Protein AF-A0AAW0MHK7-F1 (afdb_monomer)

Secondary structure (DSSP, 8-state):
------PPPTTSS---STTPEEEEE----TT----EEEEE--TTEESTTS-EE--GGGG----TTPEEEEETTEEEEEPPTTEESTTS-EE---B-STTTT-S-GGGEEES--EEEGGGTEEE-GGG-BTT--SSS-SB---TT-SS-EEEE------SSS--S--EEEE-BTTB----SS---B-B--B---TTS--EE-STTTT-S--SS-SSSSEE-SS-STT--EEEEEEEEEEEEEEEEE-EEETTEEEEEEEEEEEEESSSSS-EE-B-TTSSBPPEE--SSSSS-EEEEEEEEEEEEEEEEEEEEEESS-EEEEEEEEEE-

Sequence (328 aa):
MIVRVCVPGPCSPNPCLNDGQCEVVSEKRRGDVFSHYYCVCPPEVTGEHCETNINECQVKPCQNGGTCSDLNGDFYCTCPSPYVGKSCQQRCTSRLGLEAGGISEAHIRASSVRYTFMGLQRWGPELARLNLKGLVNAWSPAPHDREPWIQVWFSGAGRLGYSEFVKLLKFHQNRSVVCRRGCTLRLELIGCELNGCSEPMGLRSRLISDSQISTNAWTAAGTDQNQWIQVDLGASKKLTGIITQGAKDFGHIQFVTAFKVSYSQNGRDWSLVKDQRGQDKIFAGNTDNNVHKKNRFEPALFCRFIRVLPWDWHGRITLRLELLGCSQ

Mean predicted aligned error: 14.9 Å

Foldseek 3Di:
DPPPDPDDAPCVVHQAPPPWDKDWDDDPDPDDPDIDIATDEDLQADDRRSPGGDFPCVVVQAPPPWDWDGDRNAIQTDADPPFADRRSPDGQFDWCDLQQCQAPPVQKDKPAWDADDVRPAIQGRSLLAPPADDPRRWGFGYPPDPWIWMWGFDDDPDPDPDPTPTPIPTCDPPPHDDDPPTDIHHDIDTGDDNNQWFDWLCPVVCPFPCPQDPDQWDFDPDADQVDKDKGFSVAWFWFFWKKKAAAADPNDWKWFQKKWKWFAAPVPDIDTQADPVRHRDIDGIDPTHGRIHMYTRVVIDTHRMMMIGRDGIDDTHIIDMTITTDHD

InterPro domains:
  IPR000152 EGF-type aspartate/asparagine hydroxylation site [PS00010] (68-79)
  IPR000421 Coagulation factor 5/8, C-terminal domain [PF00754] (213-323)
  IPR000421 Coagulation factor 5/8, C-terminal domain [PS01285] (217-246)
  IPR000421 Coagulation factor 5/8, C-terminal domain [PS01286] (310-326)
  IPR000421 Coagulation factor 5/8, C-terminal domain [PS50022] (92-152)
  IPR000421 Coagulation factor 5/8, C-terminal domain [PS50022] (215-326)
  IPR000421 Coagulation factor 5/8, C-terminal domain [SM00231] (196-326)
  IPR000421 Co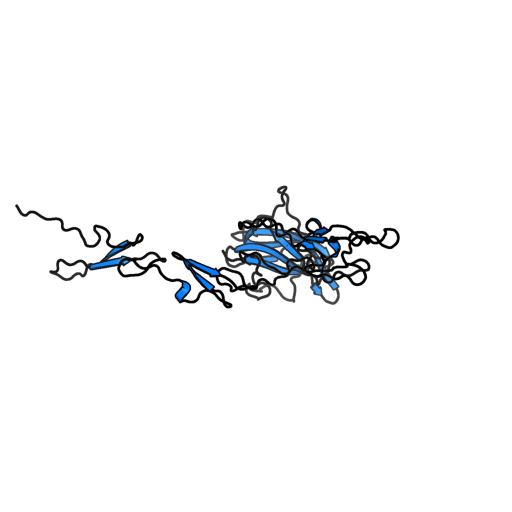agulation factor 5/8, C-terminal domain [cd00057] (199-325)
  IPR000742 EGF-like domain [PF00008] (11-49)
  IPR000742 EGF-like domain [PF00008] (57-86)
  IPR000742 EGF-like domain [PS00022] (39-50)
  IPR000742 EGF-like domain [PS00022] (77-88)
  IPR000742 EGF-like domain [PS50026] (7-51)
  IPR000742 EGF-like domain [PS50026] (53-89)
  IPR000742 EGF-like domain [SM00181] (10-51)
  IPR000742 EGF-like domain [SM00181] (56-89)
  IPR001881 EGF-like calcium-binding domain [SM00179] (53-89)
  IPR008979 Galactose-binding-like domain superfamily [SSF49785] (92-165)
  IPR008979 Galactose-binding-like domain superfamily [SSF49785] (196-327)
  IPR018097 EGF-like calcium-binding, conserved site [PS01187] (53-77)

Nearest PDB structures (foldseek):
  4mo3-assembly1_M  TM=6.880E-01  e=1.820E-15  Sus scrofa
  6mf0-assembly1_B  TM=5.594E-01  e=2.841E-17  Sus scrofa
  4ki5-assembly1_M  TM=6.222E-01  e=1.548E-15  Homo sapiens
  9eou-assembly1_A  TM=4.739E-01  e=3.021E-14  Homo sapiens
  8c5g-assembly1_A  TM=4.834E-01  e=1.896E-13  Homo sapiens

Structure (mmCIF, N/CA/C/O backbone):
data_AF-A0AAW0MHK7-F1
#
_entry.id   AF-A0AAW0MHK7-F1
#
loop_
_atom_site.group_PDB
_atom_site.id
_atom_site.type_symbol
_atom_site.label_atom_id
_atom_site.label_alt_id
_atom_site.label_comp_id
_atom_site.label_asym_id
_atom_site.label_entity_id
_atom_site.label_seq_id
_atom_site.pdbx_PDB_ins_code
_atom_site.Cartn_x
_atom_site.Cartn_y
_atom_site.Cartn_z
_atom_site.occupancy
_atom_site.B_iso_or_equiv
_atom_site.auth_seq_id
_atom_site.auth_comp_id
_atom_site.auth_asym_id
_atom_site.auth_atom_id
_atom_site.pdbx_PDB_model_num
ATOM 1 N N . MET A 1 1 ? -40.303 18.965 71.453 1.00 39.03 1 MET A N 1
ATOM 2 C CA . MET A 1 1 ? -39.364 19.083 70.315 1.00 39.03 1 MET A CA 1
ATOM 3 C C . MET A 1 1 ? -39.290 17.727 69.639 1.00 39.03 1 MET A C 1
ATOM 5 O O . MET A 1 1 ? -38.857 16.784 70.282 1.00 39.03 1 MET A O 1
ATOM 9 N N . ILE A 1 2 ? -39.761 17.600 68.398 1.00 48.50 2 ILE A N 1
ATOM 10 C CA . ILE A 1 2 ? -39.505 16.396 67.597 1.00 48.50 2 ILE A CA 1
ATOM 11 C C . ILE A 1 2 ? -38.137 16.606 66.955 1.00 48.50 2 ILE A C 1
ATOM 13 O O . ILE A 1 2 ? -37.987 17.476 66.099 1.00 48.50 2 ILE A O 1
ATOM 17 N N . VAL A 1 3 ? -37.135 15.855 67.405 1.00 38.59 3 VAL A N 1
ATOM 18 C CA . VAL A 1 3 ? -35.821 15.824 66.760 1.00 38.59 3 VAL A CA 1
ATOM 19 C C . VAL A 1 3 ? -35.984 15.002 65.483 1.00 38.59 3 VAL A C 1
ATOM 21 O O . VAL A 1 3 ? -36.133 13.785 65.540 1.00 38.59 3 VAL A O 1
ATOM 24 N N . ARG A 1 4 ? -36.025 15.664 64.322 1.00 50.25 4 ARG A N 1
ATOM 25 C CA . ARG A 1 4 ? -35.907 14.971 63.034 1.00 50.25 4 ARG A CA 1
ATOM 26 C C . ARG A 1 4 ? -34.447 14.567 62.868 1.00 50.25 4 ARG A C 1
ATOM 28 O O . ARG A 1 4 ? -33.605 15.410 62.582 1.00 50.25 4 ARG A O 1
ATOM 35 N N . VAL A 1 5 ? -34.155 13.291 63.084 1.00 53.88 5 VAL A N 1
ATOM 36 C CA . VAL A 1 5 ? -32.865 12.706 62.715 1.00 53.88 5 VAL A CA 1
ATOM 37 C C . VAL A 1 5 ? -32.883 12.514 61.199 1.00 53.88 5 VAL A C 1
ATOM 39 O O . VAL A 1 5 ? -33.720 11.775 60.682 1.00 53.88 5 VAL A O 1
ATOM 42 N N . CYS A 1 6 ? -32.008 13.212 60.475 1.00 57.06 6 CYS A N 1
ATOM 43 C CA . CYS A 1 6 ? -31.766 12.923 59.065 1.00 57.06 6 CYS A CA 1
ATOM 44 C C . CYS A 1 6 ? -31.024 11.589 58.987 1.00 57.06 6 CYS A C 1
ATOM 46 O O . CYS A 1 6 ? -29.837 11.527 59.296 1.00 57.06 6 CYS A O 1
ATOM 48 N N . VAL A 1 7 ? -31.726 10.522 58.616 1.00 63.81 7 VAL A N 1
ATOM 49 C CA . VAL A 1 7 ? -31.078 9.255 58.274 1.00 63.81 7 VAL A CA 1
ATOM 50 C C . VAL A 1 7 ? -30.485 9.426 56.871 1.00 63.81 7 VAL A C 1
ATOM 52 O O . VAL A 1 7 ? -31.227 9.834 55.971 1.00 63.81 7 VAL A O 1
ATOM 55 N N . PRO A 1 8 ? -29.176 9.189 56.664 1.00 68.75 8 PRO A N 1
ATOM 56 C CA . PRO A 1 8 ? -28.589 9.201 55.330 1.00 68.75 8 PRO A CA 1
ATOM 57 C C . PRO A 1 8 ? -29.348 8.232 54.417 1.00 68.75 8 PRO A C 1
ATOM 59 O O . PRO A 1 8 ? -29.688 7.122 54.828 1.00 68.75 8 PRO A O 1
ATOM 62 N N . GLY A 1 9 ? -29.667 8.674 53.199 1.00 76.44 9 GLY A N 1
ATOM 63 C CA . GLY A 1 9 ? -30.308 7.818 52.201 1.00 76.44 9 GLY A CA 1
ATOM 64 C C . GLY A 1 9 ? -29.367 6.706 51.716 1.00 76.44 9 GLY A C 1
ATOM 65 O O . GLY A 1 9 ? -28.159 6.796 51.932 1.00 76.44 9 GLY A O 1
ATOM 66 N N . PRO A 1 10 ? -29.880 5.688 51.006 1.00 83.44 10 PRO A N 1
ATOM 67 C CA . PRO A 1 10 ? -29.101 4.506 50.618 1.00 83.44 10 PRO A CA 1
ATOM 68 C C . PRO A 1 10 ? -27.904 4.805 49.696 1.00 83.44 10 PRO A C 1
ATOM 70 O O . PRO A 1 10 ? -26.975 4.011 49.641 1.00 83.44 10 PRO A O 1
ATOM 73 N N . CYS A 1 11 ? -27.889 5.959 49.019 1.00 86.94 11 CYS A N 1
ATOM 74 C CA . CYS A 1 11 ? -26.769 6.428 48.194 1.00 86.94 11 CYS A CA 1
ATOM 75 C C . CYS A 1 11 ? -25.847 7.443 48.906 1.00 86.94 11 CYS A C 1
ATOM 77 O O . CYS A 1 11 ? -25.126 8.188 48.242 1.00 86.94 11 CYS A O 1
ATOM 79 N N . SER A 1 12 ? -25.901 7.558 50.239 1.00 85.81 12 SER A N 1
ATOM 80 C CA . SER A 1 12 ? -25.080 8.511 50.996 1.00 85.81 12 SER A CA 1
ATOM 81 C C . SER A 1 12 ? -24.494 7.876 52.268 1.00 85.81 12 SER A C 1
ATOM 83 O O . SER A 1 12 ? -25.222 7.714 53.248 1.00 85.81 12 SER A O 1
ATOM 85 N N . PRO A 1 13 ? -23.183 7.551 52.294 1.00 85.62 13 PRO A N 1
ATOM 86 C CA . PRO A 1 13 ? -22.201 7.685 51.202 1.00 85.62 13 PRO A CA 1
ATOM 87 C C . PRO A 1 13 ? -22.497 6.749 50.014 1.00 85.62 13 PRO A C 1
ATOM 89 O O . PRO A 1 13 ? -23.249 5.795 50.175 1.00 85.62 13 PRO A O 1
ATOM 92 N N . ASN A 1 14 ? -21.936 7.032 48.827 1.00 88.06 14 ASN A N 1
ATOM 93 C CA . ASN A 1 14 ? -22.158 6.209 47.628 1.00 88.06 14 ASN A CA 1
ATOM 94 C C . ASN A 1 14 ? -21.638 4.772 47.869 1.00 88.06 14 ASN A C 1
ATOM 96 O O . ASN A 1 14 ? -20.435 4.620 48.091 1.00 88.06 14 ASN A O 1
ATOM 100 N N . PRO A 1 15 ? -22.507 3.742 47.846 1.00 90.06 15 PRO A N 1
ATOM 101 C CA . PRO A 1 15 ? -22.104 2.352 48.058 1.00 90.06 15 PRO A CA 1
ATOM 102 C C . PRO A 1 15 ? -21.448 1.706 46.827 1.00 90.06 15 PRO A C 1
ATOM 104 O O . PRO A 1 15 ? -20.815 0.663 46.961 1.00 90.06 15 PRO A O 1
ATOM 107 N N . CYS A 1 16 ? -21.591 2.296 45.639 1.00 92.81 16 CYS A N 1
ATOM 108 C CA . CYS A 1 16 ? -21.036 1.760 44.400 1.00 92.81 16 CYS A CA 1
ATOM 109 C C . CYS A 1 16 ? -19.526 2.034 44.303 1.00 92.81 16 CYS A C 1
ATOM 111 O O . CYS A 1 16 ? -19.069 3.154 44.542 1.00 92.81 16 CYS A O 1
ATOM 113 N N . LEU A 1 17 ? -18.754 1.012 43.934 1.00 90.12 17 LEU A N 1
ATOM 114 C CA . LEU A 1 17 ? -17.305 1.067 43.737 1.00 90.12 17 LEU A CA 1
ATOM 115 C C . LEU A 1 17 ? -16.949 1.472 42.297 1.00 90.12 17 LEU A C 1
ATOM 117 O O . LEU A 1 17 ? -17.822 1.547 41.436 1.00 90.12 17 LEU A O 1
ATOM 121 N N . ASN A 1 18 ? -15.659 1.728 42.040 1.00 86.56 18 ASN A N 1
ATOM 122 C CA . ASN A 1 18 ? -15.101 1.989 40.702 1.00 86.56 18 ASN A CA 1
ATOM 123 C C . ASN A 1 18 ? -15.880 3.050 39.898 1.00 86.56 18 ASN A C 1
ATOM 125 O O . ASN A 1 18 ? -16.229 2.827 38.745 1.00 86.56 18 ASN A O 1
ATOM 129 N N . ASP A 1 19 ? -16.185 4.186 40.533 1.00 88.19 19 ASP A N 1
ATOM 130 C CA . ASP A 1 19 ? -16.969 5.290 39.955 1.00 88.19 19 ASP A CA 1
ATOM 131 C C . ASP A 1 19 ? -18.407 4.915 39.526 1.00 88.19 19 ASP A C 1
ATOM 133 O O . ASP A 1 19 ? -19.039 5.622 38.739 1.00 88.19 19 ASP A O 1
ATOM 137 N N . GLY A 1 20 ? -18.965 3.832 40.082 1.00 89.31 20 GLY A N 1
ATOM 138 C CA . GLY A 1 20 ? -20.356 3.433 39.879 1.00 89.31 20 GLY A CA 1
ATOM 139 C C . GLY A 1 20 ? -21.365 4.483 40.357 1.00 89.31 20 GLY A C 1
ATOM 140 O O . GLY A 1 20 ? -21.207 5.115 41.409 1.00 89.31 20 GLY A O 1
ATOM 141 N N . GLN A 1 21 ? -22.441 4.660 39.587 1.00 93.88 21 GLN A N 1
ATOM 142 C CA . GLN A 1 21 ? -23.492 5.632 39.884 1.00 93.88 21 GLN A CA 1
ATOM 143 C C . GLN A 1 21 ? -24.636 4.969 40.663 1.00 93.88 21 GLN A C 1
ATOM 145 O O . GLN A 1 21 ? -25.249 4.018 40.187 1.00 93.88 21 GLN A O 1
ATOM 150 N N . CYS A 1 22 ? -24.943 5.476 41.860 1.00 91.88 22 CYS A N 1
ATOM 151 C CA . CYS A 1 22 ? -26.019 4.943 42.700 1.00 91.88 22 CYS A CA 1
ATOM 152 C C . CYS A 1 22 ? -27.380 5.539 42.325 1.00 91.88 22 CYS A C 1
ATOM 154 O O . CYS A 1 22 ? -27.555 6.761 42.346 1.00 91.88 22 CYS A O 1
ATOM 156 N N . GLU A 1 23 ? -28.357 4.679 42.037 1.00 91.75 23 GLU A N 1
ATOM 157 C CA . GLU A 1 23 ? -29.734 5.067 41.734 1.00 91.75 23 GLU A CA 1
ATOM 158 C C . GLU A 1 23 ? -30.712 4.495 42.765 1.00 91.75 23 GLU A C 1
ATOM 160 O O . GLU A 1 23 ? -30.703 3.305 43.081 1.00 91.75 23 GLU A O 1
ATOM 165 N N . VAL A 1 24 ? -31.580 5.357 43.302 1.00 86.19 24 VAL A N 1
ATOM 166 C CA . VAL A 1 24 ? -32.572 4.972 44.314 1.00 86.19 24 VAL A CA 1
ATOM 167 C C . VAL A 1 24 ? -33.853 4.485 43.638 1.00 86.19 24 VAL A C 1
ATOM 169 O O . VAL A 1 24 ? -34.498 5.227 42.895 1.00 86.19 24 VAL A O 1
ATOM 172 N N . VAL A 1 25 ? -34.287 3.271 43.970 1.00 82.50 25 VAL A N 1
ATOM 173 C CA . VAL A 1 25 ? -35.581 2.710 43.572 1.00 82.50 25 VAL A CA 1
ATOM 174 C C . VAL A 1 25 ? -36.615 3.076 44.631 1.00 82.50 25 VAL A C 1
ATOM 176 O O . VAL A 1 25 ? -36.596 2.577 45.757 1.00 82.50 25 VAL A O 1
ATOM 179 N N . SER A 1 26 ? -37.540 3.968 44.280 1.00 70.75 26 SER A N 1
ATOM 180 C CA . SER A 1 26 ? -38.673 4.302 45.146 1.00 70.75 26 SER A CA 1
ATOM 181 C C . SER A 1 26 ? -39.881 3.434 44.790 1.00 70.75 26 SER A C 1
ATOM 183 O O . SER A 1 26 ? -40.639 3.738 43.869 1.00 70.75 26 SER A O 1
ATOM 185 N N . GLU A 1 27 ? -40.103 2.347 45.533 1.00 61.88 27 GLU A N 1
ATOM 186 C CA . GLU A 1 27 ? -41.418 1.707 45.517 1.00 61.88 27 GLU A CA 1
ATOM 187 C C . GLU A 1 27 ? -42.427 2.632 46.210 1.00 61.88 27 GLU A C 1
ATOM 189 O O . GLU A 1 27 ? -42.299 2.967 47.386 1.00 61.88 27 GLU A O 1
ATOM 194 N N . LYS A 1 28 ? -43.470 3.053 45.484 1.00 57.06 28 LYS A N 1
ATOM 195 C CA . LYS A 1 28 ? -44.587 3.849 46.022 1.00 57.06 28 LYS A CA 1
ATOM 196 C C . LYS A 1 28 ? -45.533 2.999 46.882 1.00 57.06 28 LYS A C 1
ATOM 198 O O . LYS A 1 28 ? -46.744 3.011 46.653 1.00 57.06 28 LYS A O 1
ATOM 203 N N . ARG A 1 29 ? -45.024 2.249 47.863 1.00 56.47 29 ARG A N 1
ATOM 204 C CA . ARG A 1 29 ? -45.880 1.589 48.854 1.00 56.47 29 ARG A CA 1
ATOM 205 C C . ARG A 1 29 ? -45.900 2.365 50.161 1.00 56.47 29 ARG A C 1
ATOM 207 O O . ARG A 1 29 ? -44.899 2.802 50.714 1.00 56.47 29 ARG A O 1
ATOM 214 N N . ARG A 1 30 ? -47.133 2.636 50.571 1.00 52.47 30 ARG A N 1
ATOM 215 C CA . ARG A 1 30 ? -47.530 3.515 51.660 1.00 52.47 30 ARG A CA 1
ATOM 216 C C . ARG A 1 30 ? -47.202 2.825 52.987 1.00 52.47 30 ARG A C 1
ATOM 218 O O . ARG A 1 30 ? -48.043 2.088 53.482 1.00 52.47 30 ARG A O 1
ATOM 225 N N . GLY A 1 31 ? -46.019 3.077 53.549 1.00 54.75 31 GLY A N 1
ATOM 226 C CA . GLY A 1 31 ? -45.727 2.723 54.945 1.00 54.75 31 GLY A CA 1
ATOM 227 C C . GLY A 1 31 ? -44.301 2.294 55.284 1.00 54.75 31 GLY A C 1
ATOM 228 O O . GLY A 1 31 ? -43.961 2.341 56.463 1.00 54.75 31 GLY A O 1
ATOM 229 N N . ASP A 1 32 ? -43.459 1.945 54.309 1.00 54.16 32 ASP A N 1
ATOM 230 C CA . ASP A 1 32 ? -42.165 1.315 54.602 1.00 54.16 32 ASP A CA 1
ATOM 231 C C . ASP A 1 32 ? -40.986 2.290 54.445 1.00 54.16 32 ASP A C 1
ATOM 233 O O . ASP A 1 32 ? -40.850 2.994 53.445 1.00 54.16 32 ASP A O 1
ATOM 237 N N . VAL A 1 33 ? -40.111 2.326 55.454 1.00 56.47 33 VAL A N 1
ATOM 238 C CA . VAL A 1 33 ? -38.896 3.164 55.534 1.00 56.47 33 VAL A CA 1
ATOM 239 C C . VAL A 1 33 ? -37.709 2.440 54.881 1.00 56.47 33 VAL A C 1
ATOM 241 O O . VAL A 1 33 ? -36.616 2.390 55.432 1.00 56.47 33 VAL A O 1
ATOM 244 N N . PHE A 1 34 ? -37.908 1.827 53.715 1.00 57.28 34 PHE A N 1
ATOM 245 C CA . PHE A 1 34 ? -36.822 1.175 52.983 1.00 57.28 34 PHE A CA 1
ATOM 246 C C . PHE A 1 34 ? -36.839 1.642 51.531 1.00 57.28 34 PHE A C 1
ATOM 248 O O . PHE A 1 34 ? -37.714 1.283 50.751 1.00 57.28 34 PHE A O 1
ATOM 255 N N . SER A 1 35 ? -35.867 2.487 51.185 1.00 66.50 35 SER A N 1
ATOM 256 C CA . SER A 1 35 ? -35.539 2.782 49.792 1.00 66.50 35 SER A CA 1
ATOM 257 C C . SER A 1 35 ? -34.465 1.792 49.354 1.00 66.50 35 SER A C 1
ATOM 259 O O . SER A 1 35 ? -33.423 1.683 49.999 1.00 66.50 35 SER A O 1
ATOM 261 N N . HIS A 1 36 ? -34.748 1.026 48.303 1.00 77.94 36 HIS A N 1
ATOM 262 C CA . HIS A 1 36 ? -33.761 0.147 47.682 1.00 77.94 36 HIS A CA 1
ATOM 263 C C . HIS A 1 36 ? -32.893 0.977 46.729 1.00 77.94 36 HIS A C 1
ATOM 265 O O . HIS A 1 36 ? -33.328 2.025 46.250 1.00 77.94 36 HIS A O 1
ATOM 271 N N . TYR A 1 37 ? -31.667 0.541 46.465 1.00 86.25 37 TYR A N 1
ATOM 272 C CA . TYR A 1 37 ? -30.787 1.171 45.486 1.00 86.25 37 TYR A CA 1
ATOM 273 C C . TYR A 1 37 ? -30.185 0.102 44.588 1.00 86.25 37 TYR A C 1
ATOM 275 O O . TYR A 1 37 ? -30.103 -1.060 44.977 1.00 86.25 37 TYR A O 1
ATOM 283 N N . TYR A 1 38 ? -29.744 0.511 43.409 1.00 90.94 38 TYR A N 1
ATOM 284 C CA . TYR A 1 38 ? -28.879 -0.301 42.569 1.00 90.94 38 TYR A CA 1
ATOM 285 C C . TYR A 1 38 ? -27.747 0.561 42.020 1.00 90.94 38 TYR A C 1
ATOM 287 O O . TYR A 1 38 ? -27.861 1.788 41.932 1.00 90.94 38 TYR A O 1
ATOM 295 N N . CYS A 1 39 ? -26.644 -0.091 41.676 1.00 92.62 39 CYS A N 1
ATOM 296 C CA . CYS A 1 39 ? -25.502 0.558 41.060 1.00 92.62 39 CYS A CA 1
ATOM 297 C C . CYS A 1 39 ? -25.576 0.426 39.541 1.00 92.62 39 CYS A C 1
ATOM 299 O O . CYS A 1 39 ? -25.721 -0.669 39.000 1.00 92.62 39 CYS A O 1
ATOM 301 N N . VAL A 1 40 ? -25.456 1.554 38.847 1.00 92.25 40 VAL A N 1
ATOM 302 C CA . VAL A 1 40 ? -25.198 1.595 37.411 1.00 92.25 40 VAL A CA 1
ATOM 303 C C . VAL A 1 40 ? -23.688 1.558 37.227 1.00 92.25 40 VAL A C 1
ATOM 305 O O . VAL A 1 40 ? -22.983 2.514 37.563 1.00 92.25 40 VAL A O 1
ATOM 308 N N . CYS A 1 41 ? -23.199 0.425 36.733 1.00 89.12 41 CYS A N 1
ATOM 309 C CA . CYS A 1 41 ? -21.776 0.185 36.564 1.00 89.12 41 CYS A CA 1
ATOM 310 C C . CYS A 1 41 ? -21.245 0.749 35.239 1.00 89.12 41 CYS A C 1
ATOM 312 O O . CYS A 1 41 ? -21.925 0.633 34.213 1.00 89.12 41 CYS A O 1
ATOM 314 N N . PRO A 1 42 ? -20.036 1.340 35.241 1.00 82.38 42 PRO A N 1
ATOM 315 C CA . PRO A 1 42 ? -19.292 1.631 34.023 1.00 82.38 42 PRO A CA 1
ATOM 316 C C . PRO A 1 42 ? -19.101 0.376 33.149 1.00 82.38 42 PRO A C 1
ATOM 318 O O . PRO A 1 42 ? -19.117 -0.735 33.683 1.00 82.38 42 PRO A O 1
ATOM 321 N N . PRO A 1 43 ? -18.906 0.520 31.822 1.00 78.19 43 PRO A N 1
ATOM 322 C CA . PRO A 1 43 ? -18.768 -0.606 30.891 1.00 78.19 43 PRO A CA 1
ATOM 323 C C . PRO A 1 43 ? -17.677 -1.627 31.241 1.00 78.19 43 PRO A C 1
ATOM 325 O O . PRO A 1 43 ? -17.695 -2.725 30.695 1.00 78.19 43 PRO A O 1
ATOM 328 N N . GLU A 1 44 ? -16.722 -1.259 32.094 1.00 77.81 44 GLU A N 1
ATOM 329 C CA . GLU A 1 44 ? -15.532 -2.034 32.446 1.00 77.81 44 GLU A CA 1
ATOM 330 C C . GLU A 1 44 ? -15.719 -2.911 33.701 1.00 77.81 44 GLU A C 1
ATOM 332 O O . GLU A 1 44 ? -14.884 -3.769 34.002 1.00 77.81 44 GLU A O 1
ATOM 337 N N . VAL A 1 45 ? -16.806 -2.710 34.454 1.00 83.19 45 VAL A N 1
ATOM 338 C CA . VAL A 1 45 ? -17.063 -3.382 35.736 1.00 83.19 45 VAL A CA 1
ATOM 339 C C . VAL A 1 45 ? -18.499 -3.895 35.834 1.00 83.19 45 VAL A C 1
ATOM 341 O O . VAL A 1 45 ? -19.433 -3.398 35.214 1.00 83.19 45 VAL A O 1
ATOM 344 N N . THR A 1 46 ? -18.679 -4.936 36.629 1.00 83.00 46 THR A N 1
ATOM 345 C CA . THR A 1 46 ? -19.938 -5.627 36.893 1.00 83.00 46 THR A CA 1
ATOM 346 C C . THR A 1 46 ? -20.030 -5.971 38.382 1.00 83.00 46 THR A C 1
ATOM 348 O O . THR A 1 46 ? -19.089 -5.761 39.148 1.00 83.00 46 THR A O 1
ATOM 351 N N . GLY A 1 47 ? -21.167 -6.511 38.808 1.00 81.50 47 GLY A N 1
AT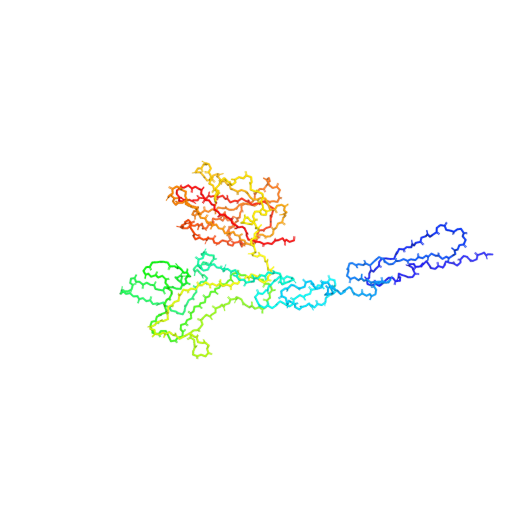OM 352 C CA . GLY A 1 47 ? -21.453 -6.820 40.209 1.00 81.50 47 GLY A CA 1
ATOM 353 C C . GLY A 1 47 ? -22.542 -5.920 40.777 1.00 81.50 47 GLY A C 1
ATOM 354 O O . GLY A 1 47 ? -22.982 -4.972 40.129 1.00 81.50 47 GLY A O 1
ATOM 355 N N . GLU A 1 48 ? -23.003 -6.240 41.981 1.00 85.12 48 GLU A N 1
ATOM 356 C CA . GLU A 1 48 ? -24.093 -5.504 42.638 1.00 85.12 48 GLU A CA 1
ATOM 357 C C . GLU A 1 48 ? -23.661 -4.081 43.027 1.00 85.12 48 GLU A C 1
ATOM 359 O O . GLU A 1 48 ? -24.463 -3.144 43.020 1.00 85.12 48 GLU A O 1
ATOM 364 N N . HIS A 1 49 ? -22.369 -3.908 43.303 1.00 89.31 49 HIS A N 1
ATOM 365 C CA . HIS A 1 49 ? -21.728 -2.653 43.675 1.00 89.31 49 HIS A CA 1
ATOM 366 C C . HIS A 1 49 ? -20.582 -2.279 42.727 1.00 89.31 49 HIS A C 1
ATOM 368 O O . HIS A 1 49 ? -19.736 -1.467 43.094 1.00 89.31 49 HIS A O 1
ATOM 374 N N . CYS A 1 50 ? -20.549 -2.833 41.510 1.00 88.19 50 CYS A N 1
ATOM 375 C CA . CYS A 1 50 ? -19.487 -2.602 40.522 1.00 88.19 50 CYS A CA 1
ATOM 376 C C . CYS A 1 50 ? -18.086 -3.016 41.012 1.00 88.19 50 CYS A C 1
ATOM 378 O O . CYS A 1 50 ? -17.069 -2.426 40.643 1.00 88.19 50 CYS A O 1
ATOM 380 N N . GLU A 1 51 ? -18.036 -4.028 41.877 1.00 85.50 51 GLU A N 1
ATOM 381 C CA . GLU A 1 51 ? -16.835 -4.539 42.532 1.00 85.50 51 GLU A CA 1
ATOM 382 C C . GLU A 1 51 ? -16.003 -5.488 41.660 1.00 85.50 51 GLU A C 1
ATOM 384 O O . GLU A 1 51 ? -14.837 -5.741 41.964 1.00 85.50 51 GLU A O 1
ATOM 389 N N . THR A 1 52 ? -16.592 -6.032 40.593 1.00 80.94 52 THR A N 1
ATOM 390 C CA . THR A 1 52 ? -15.979 -7.077 39.769 1.00 80.94 52 THR A CA 1
ATOM 391 C C . THR A 1 52 ? -15.564 -6.511 38.418 1.00 80.94 52 THR A C 1
ATOM 393 O O . THR A 1 52 ? -16.405 -6.023 37.674 1.00 80.94 52 THR A O 1
ATOM 396 N N . ASN A 1 53 ? -14.293 -6.629 38.041 1.00 76.81 53 ASN A N 1
ATOM 397 C CA . ASN A 1 53 ? -13.885 -6.329 36.667 1.00 76.81 53 ASN A CA 1
ATOM 398 C C . ASN A 1 53 ? -14.514 -7.335 35.701 1.00 76.81 53 ASN A C 1
ATOM 400 O O . ASN A 1 53 ? -14.525 -8.543 35.964 1.00 76.81 53 ASN A O 1
ATOM 404 N N . ILE A 1 54 ? -15.043 -6.840 34.584 1.00 80.25 54 ILE A N 1
ATOM 405 C CA . ILE A 1 54 ? -15.493 -7.718 33.505 1.00 80.25 54 ILE A CA 1
ATOM 406 C C . ILE A 1 54 ? -14.256 -8.405 32.930 1.00 80.25 54 ILE A C 1
ATOM 408 O O . ILE A 1 54 ? -13.229 -7.770 32.754 1.00 80.25 54 ILE A O 1
ATOM 412 N N . ASN A 1 55 ? -14.351 -9.716 32.689 1.00 80.38 55 ASN A N 1
ATOM 413 C CA . ASN A 1 55 ? -13.287 -10.454 32.020 1.00 80.38 55 ASN A CA 1
ATOM 414 C C . ASN A 1 55 ? -13.623 -10.582 30.532 1.00 80.38 55 ASN A C 1
ATOM 416 O O . ASN A 1 55 ? -14.366 -11.486 30.122 1.00 80.38 55 ASN A O 1
ATOM 420 N N . GLU A 1 56 ? -13.084 -9.685 29.712 1.00 84.56 56 GLU A N 1
ATOM 421 C CA . GLU A 1 56 ? -13.326 -9.636 28.270 1.00 84.56 56 GLU A CA 1
ATOM 422 C C . GLU A 1 56 ? -12.801 -10.888 27.548 1.00 84.56 56 GLU A C 1
ATOM 424 O O . GLU A 1 56 ? -13.233 -11.204 26.435 1.00 84.56 56 GLU A O 1
ATOM 429 N N . CYS A 1 57 ? -11.915 -11.667 28.175 1.00 89.12 57 CYS A N 1
ATOM 430 C CA . CYS A 1 57 ? -11.428 -12.922 27.609 1.00 89.12 57 CYS A CA 1
ATOM 431 C C . CYS A 1 57 ? -12.439 -14.078 27.668 1.00 89.12 57 CYS A C 1
ATOM 43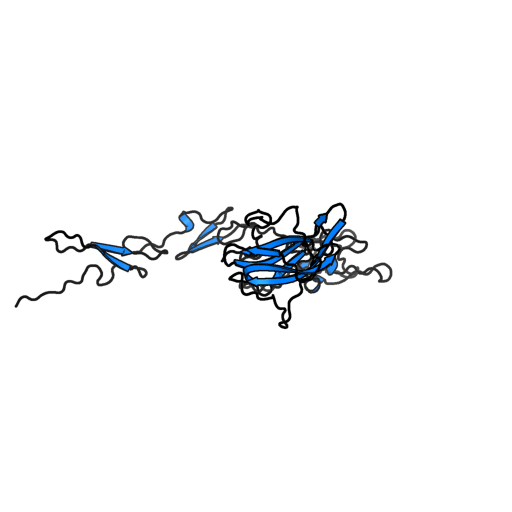3 O O . CYS A 1 57 ? -12.271 -15.055 26.927 1.00 89.12 57 CYS A O 1
ATOM 435 N N . GLN A 1 58 ? -13.510 -13.990 28.467 1.00 86.62 58 GLN A N 1
ATOM 436 C CA . GLN A 1 58 ? -14.520 -15.056 28.562 1.00 86.62 58 GLN A CA 1
ATOM 437 C C . GLN A 1 58 ? -15.251 -15.310 27.240 1.00 86.62 58 GLN A C 1
ATOM 439 O O . GLN A 1 58 ? -15.542 -16.459 26.899 1.00 86.62 58 GLN A O 1
ATOM 444 N N . VAL A 1 59 ? -15.482 -14.260 26.449 1.00 84.75 59 VAL A N 1
ATOM 445 C CA . VAL A 1 59 ? -16.129 -14.366 25.130 1.00 84.75 59 VAL A CA 1
ATOM 446 C C . VAL A 1 59 ? -15.175 -14.829 24.023 1.00 84.75 59 VAL A C 1
ATOM 448 O O . VAL A 1 59 ? -15.574 -14.912 22.864 1.00 84.75 59 VAL A O 1
ATOM 451 N N . LYS A 1 60 ? -13.922 -15.166 24.370 1.00 88.44 60 LYS A N 1
ATOM 452 C CA . LYS A 1 60 ? -12.859 -15.601 23.448 1.00 88.44 60 LYS A CA 1
ATOM 453 C C . LYS A 1 60 ? -12.709 -14.656 22.244 1.00 88.44 60 LYS A C 1
ATOM 455 O O . LYS A 1 60 ? -12.867 -15.085 21.100 1.00 88.44 60 LYS A O 1
ATOM 460 N N . PRO A 1 61 ? -12.377 -13.372 22.478 1.00 88.06 61 PRO A N 1
ATOM 461 C CA . PRO A 1 61 ? -12.312 -12.376 21.412 1.00 88.06 61 PRO A CA 1
ATOM 462 C C . PRO A 1 61 ? -11.153 -12.625 20.432 1.00 88.06 61 PRO A C 1
ATOM 464 O O . PRO A 1 61 ? -11.230 -12.207 19.278 1.00 88.06 61 PRO A O 1
ATOM 467 N N . CYS A 1 62 ? -10.087 -13.313 20.858 1.00 92.88 62 CYS A N 1
ATOM 468 C CA . CYS A 1 62 ? -8.928 -13.618 20.022 1.00 92.88 62 CYS A CA 1
ATOM 469 C C . CYS A 1 62 ? -9.211 -14.763 19.039 1.00 92.88 62 CYS A C 1
ATOM 471 O O . CYS A 1 62 ? -9.503 -15.894 19.426 1.00 92.88 62 CYS A O 1
ATOM 473 N N . GLN A 1 63 ? -9.061 -14.481 17.750 1.00 92.38 63 GLN A N 1
ATOM 474 C CA . GLN A 1 63 ? -9.225 -15.429 16.652 1.00 92.38 63 GLN A CA 1
ATOM 475 C C . GLN A 1 63 ? -7.904 -16.137 16.316 1.00 92.38 63 GLN A C 1
ATOM 477 O O . GLN A 1 63 ? -6.841 -15.804 16.839 1.00 92.38 63 GLN A O 1
ATOM 482 N N . ASN A 1 64 ? -7.968 -17.128 15.420 1.00 92.00 64 ASN A N 1
ATOM 483 C CA . ASN A 1 64 ? -6.800 -17.784 14.815 1.00 92.00 64 ASN A CA 1
ATOM 484 C C . ASN A 1 64 ? -5.766 -18.337 15.816 1.00 92.00 64 ASN A C 1
ATOM 486 O O . ASN A 1 64 ? -4.571 -18.376 15.529 1.00 92.00 64 ASN A O 1
ATOM 490 N N . GLY A 1 65 ? -6.231 -18.783 16.987 1.00 90.88 65 GLY A N 1
ATOM 491 C CA . GLY A 1 65 ? -5.369 -19.333 18.034 1.00 90.88 65 GLY A CA 1
ATOM 492 C C . GLY A 1 65 ? -4.611 -18.280 18.845 1.00 90.88 65 GLY A C 1
ATOM 493 O O . GLY A 1 65 ? -3.600 -18.615 19.455 1.00 90.88 65 GLY A O 1
ATOM 494 N N . GLY A 1 66 ? -5.061 -17.020 18.838 1.00 93.12 66 GLY A N 1
ATOM 495 C CA . GLY A 1 66 ? -4.533 -15.975 19.714 1.00 93.12 66 GLY A CA 1
ATOM 496 C C . GLY A 1 66 ? -4.810 -16.244 21.194 1.00 93.12 66 GLY A C 1
ATOM 497 O O . GLY A 1 66 ? -5.889 -16.711 21.559 1.00 93.12 66 GLY A O 1
ATOM 498 N N . THR A 1 67 ? -3.841 -15.912 22.048 1.00 95.00 67 THR A N 1
ATOM 499 C CA . THR A 1 67 ? -3.980 -16.004 23.508 1.00 95.00 67 THR A CA 1
ATOM 500 C C . THR A 1 67 ? -4.492 -14.679 24.054 1.00 95.00 67 THR A C 1
ATOM 502 O O . THR A 1 67 ? -3.866 -13.645 23.826 1.00 95.00 67 THR A O 1
ATOM 505 N N . CYS A 1 68 ? -5.615 -14.712 24.770 1.00 93.81 68 CYS A N 1
ATOM 506 C CA . CYS A 1 68 ? -6.219 -13.525 25.367 1.00 93.81 68 CYS A CA 1
ATOM 507 C C . CYS A 1 68 ? -5.612 -13.214 26.738 1.00 93.81 68 CYS A C 1
ATOM 509 O O . CYS A 1 68 ? -5.424 -14.114 27.558 1.00 93.81 68 CYS A O 1
ATOM 511 N N . SER A 1 69 ? -5.335 -11.939 26.976 1.00 91.69 69 SER A N 1
ATOM 512 C CA . SER A 1 69 ? -4.976 -11.374 28.269 1.00 91.69 69 SER A CA 1
ATOM 513 C C . SER A 1 69 ? -6.002 -10.311 28.637 1.00 91.69 69 SER A C 1
ATOM 515 O O . SER A 1 69 ? -6.254 -9.392 27.858 1.00 91.69 69 SER A O 1
ATOM 517 N N . ASP A 1 70 ? -6.584 -10.484 29.815 1.00 84.56 70 ASP A N 1
ATOM 518 C CA . ASP A 1 70 ? -7.598 -9.607 30.386 1.00 84.56 70 ASP A CA 1
ATOM 519 C C . ASP A 1 70 ? -6.968 -8.274 30.801 1.00 84.56 70 ASP A C 1
ATOM 521 O O . ASP A 1 70 ? -5.890 -8.272 31.405 1.00 84.56 70 ASP A O 1
ATOM 525 N N . LEU A 1 71 ? -7.597 -7.151 30.457 1.00 79.94 71 LEU A N 1
ATOM 526 C CA . LEU A 1 71 ? -7.184 -5.813 30.878 1.00 79.94 71 LEU A CA 1
ATOM 527 C C . LEU A 1 71 ? -8.390 -5.077 31.470 1.00 79.94 71 LEU A C 1
ATOM 529 O O . LEU A 1 71 ? -9.527 -5.490 31.322 1.00 79.94 71 LEU A O 1
ATOM 533 N N . ASN A 1 72 ? -8.152 -3.962 32.155 1.00 75.25 72 ASN A N 1
ATOM 534 C CA . ASN A 1 72 ? -9.240 -3.186 32.745 1.00 75.25 72 ASN A CA 1
ATOM 535 C C . ASN A 1 72 ? -10.051 -2.468 31.649 1.00 75.25 72 ASN A C 1
ATOM 537 O O . ASN A 1 72 ? -9.602 -1.430 31.156 1.00 75.25 72 ASN A O 1
ATOM 541 N N . GLY A 1 73 ? -11.206 -3.023 31.267 1.00 68.44 73 GLY A N 1
ATOM 542 C CA . GLY A 1 73 ? -12.082 -2.469 30.229 1.00 68.44 73 GLY A CA 1
ATOM 543 C C . GLY A 1 73 ? -11.613 -2.714 28.794 1.00 68.44 73 GLY A C 1
ATOM 544 O O . GLY A 1 73 ? -12.083 -2.060 27.860 1.00 68.44 73 GLY A O 1
ATOM 545 N N . ASP A 1 74 ? -10.635 -3.599 28.602 1.00 75.62 74 ASP A N 1
ATOM 546 C CA . ASP A 1 74 ? -10.157 -3.990 27.280 1.00 75.62 74 ASP A CA 1
ATOM 547 C C . ASP A 1 74 ? -9.556 -5.400 27.326 1.00 75.62 74 ASP A C 1
ATOM 549 O O . ASP A 1 74 ? -9.361 -5.996 28.376 1.00 75.62 74 ASP A O 1
ATOM 553 N N . PHE A 1 75 ? -9.182 -5.931 26.171 1.00 83.88 75 PHE A N 1
ATOM 554 C CA . PHE A 1 75 ? -8.433 -7.170 26.064 1.00 83.88 75 PHE A CA 1
ATOM 555 C C . PHE A 1 75 ? -7.200 -6.980 25.190 1.00 83.88 75 PHE A C 1
ATOM 557 O O . PHE A 1 75 ? -7.174 -6.192 24.239 1.00 83.88 75 PHE A O 1
ATOM 564 N N . TYR A 1 76 ? -6.178 -7.778 25.470 1.00 84.69 76 TYR A N 1
ATOM 565 C CA . TYR A 1 76 ? -4.997 -7.878 24.631 1.00 84.69 76 TYR A CA 1
ATOM 566 C C . TYR A 1 76 ? -4.845 -9.292 24.083 1.00 84.69 76 TYR A C 1
ATOM 568 O O . TYR A 1 76 ? -4.755 -10.260 24.834 1.00 84.69 76 TYR A O 1
ATOM 576 N N . CYS A 1 77 ? -4.778 -9.420 22.758 1.00 87.56 77 CYS A N 1
ATOM 577 C CA . CYS A 1 77 ? -4.492 -10.694 22.114 1.00 87.56 77 CYS A CA 1
ATOM 578 C C . CYS A 1 77 ? -3.013 -10.810 21.746 1.00 87.56 77 CYS A C 1
ATOM 580 O O . CYS A 1 77 ? -2.492 -10.046 20.932 1.00 87.56 77 CYS A O 1
ATOM 582 N N . THR A 1 78 ? -2.357 -11.845 22.264 1.00 89.62 78 THR A N 1
ATOM 583 C CA . THR A 1 78 ? -1.064 -12.296 21.747 1.00 89.62 78 THR A CA 1
ATOM 584 C C . THR A 1 78 ? -1.301 -13.155 20.510 1.00 89.62 78 THR A C 1
ATOM 586 O O . THR A 1 78 ? -1.768 -14.291 20.612 1.00 89.62 78 THR A O 1
ATOM 589 N N . CYS A 1 79 ? -0.996 -12.609 19.333 1.00 85.31 79 CYS A N 1
ATOM 590 C CA . CYS A 1 79 ? -1.266 -13.278 18.064 1.00 85.31 79 CYS A CA 1
ATOM 591 C C . CYS A 1 79 ? -0.130 -14.214 17.630 1.00 85.31 79 CYS A C 1
ATOM 593 O O . CYS A 1 79 ? 1.029 -13.788 17.577 1.00 85.31 79 CYS A O 1
ATOM 595 N N . PRO A 1 80 ? -0.430 -15.469 17.248 1.00 88.62 80 PRO A N 1
ATOM 596 C CA . PRO A 1 80 ? 0.553 -16.336 16.618 1.00 88.62 80 PRO A CA 1
ATOM 597 C C . PRO A 1 80 ? 0.880 -15.832 15.211 1.00 88.62 80 PRO A C 1
ATOM 599 O O . PRO A 1 80 ? 0.002 -15.395 14.470 1.00 88.62 80 PRO A O 1
ATOM 602 N N . SER A 1 81 ? 2.143 -15.943 14.798 1.00 79.94 81 SER A N 1
ATOM 603 C CA . SER A 1 81 ? 2.539 -15.635 13.420 1.00 79.94 81 SER A CA 1
ATOM 604 C C . SER A 1 81 ? 1.799 -16.545 12.422 1.00 79.94 81 SER A C 1
ATOM 606 O O . SER A 1 81 ? 1.723 -17.753 12.662 1.00 79.94 81 SER A O 1
ATOM 608 N N . PRO A 1 82 ? 1.281 -16.028 11.288 1.00 80.00 82 PRO A N 1
ATOM 609 C CA . PRO A 1 82 ? 1.432 -14.671 10.756 1.00 80.00 82 PRO A CA 1
ATOM 610 C C . PRO A 1 82 ? 0.231 -13.751 11.053 1.00 80.00 82 PRO A C 1
ATOM 612 O O . PRO A 1 82 ? -0.062 -12.876 10.245 1.00 80.00 82 PRO A O 1
ATOM 615 N N . TYR A 1 83 ? -0.520 -13.957 12.132 1.00 82.88 83 TYR A N 1
ATOM 616 C CA . TYR A 1 83 ? -1.715 -13.168 12.428 1.00 82.88 83 TYR A CA 1
ATOM 617 C C . TYR A 1 83 ? -1.405 -11.879 13.196 1.00 82.88 83 TYR A C 1
ATOM 619 O O . TYR A 1 83 ? -0.475 -11.829 13.999 1.00 82.88 83 TYR A O 1
ATOM 627 N N . VAL A 1 84 ? -2.186 -10.832 12.929 1.00 78.06 84 VAL A N 1
ATOM 628 C CA . VAL A 1 84 ? -2.102 -9.501 13.551 1.00 78.06 84 VAL A CA 1
ATOM 629 C C . VAL A 1 84 ? -3.503 -8.905 13.749 1.00 78.06 84 VAL A C 1
ATOM 631 O O . VAL A 1 84 ? -4.511 -9.500 13.355 1.00 78.06 84 VAL A O 1
ATOM 634 N N . GLY A 1 85 ? -3.560 -7.709 14.338 1.00 72.31 85 GLY A N 1
ATOM 635 C CA . GLY A 1 85 ? -4.798 -7.003 14.668 1.00 72.31 85 GLY A CA 1
ATOM 636 C C . GLY A 1 85 ? -5.238 -7.252 16.111 1.00 72.31 85 GLY A C 1
ATOM 637 O O . GLY A 1 85 ? -4.760 -8.182 16.758 1.00 72.31 85 GLY A O 1
ATOM 638 N N . LYS A 1 86 ? -6.158 -6.416 16.617 1.00 78.19 86 LYS A N 1
ATOM 639 C CA . LYS A 1 86 ? -6.616 -6.452 18.021 1.00 78.19 86 LYS A CA 1
ATOM 640 C C . LYS A 1 86 ? -7.130 -7.832 18.442 1.00 78.19 86 LYS A C 1
ATOM 642 O O . LYS A 1 86 ? -6.879 -8.248 19.563 1.00 78.19 86 LYS A O 1
ATOM 647 N N . SER A 1 87 ? -7.797 -8.547 17.535 1.00 82.88 87 SER A N 1
ATOM 648 C CA . SER A 1 87 ? -8.336 -9.890 17.763 1.00 82.88 87 SER A CA 1
ATOM 649 C C . SER A 1 87 ? -7.645 -10.974 16.931 1.00 82.88 87 SER A C 1
ATOM 651 O O . SER A 1 87 ? -8.206 -12.049 16.754 1.00 82.88 87 SER A O 1
ATOM 653 N N . CYS A 1 88 ? -6.438 -10.738 16.404 1.00 86.25 88 CYS A N 1
ATOM 654 C CA . CYS A 1 88 ? -5.707 -11.694 15.554 1.00 86.25 88 CYS A CA 1
ATOM 655 C C . CYS A 1 88 ? -6.477 -12.163 14.308 1.00 86.25 88 CYS A C 1
ATOM 657 O O . CYS A 1 88 ? -6.220 -13.235 13.760 1.00 86.25 88 CYS A O 1
ATOM 659 N N . GLN A 1 89 ? -7.441 -11.372 13.852 1.00 84.25 89 GLN A N 1
ATOM 660 C CA . GLN A 1 89 ? -8.321 -11.691 12.736 1.00 84.25 89 GLN A CA 1
ATOM 661 C C . GLN A 1 89 ? -7.639 -11.510 11.372 1.00 84.25 89 GLN A C 1
ATOM 663 O O . GLN A 1 89 ? -8.098 -12.051 10.367 1.00 84.25 89 GLN A O 1
ATOM 668 N N . GLN A 1 90 ? -6.538 -10.753 11.318 1.00 75.50 90 GLN A N 1
ATOM 669 C CA . GLN A 1 90 ? -5.858 -10.400 10.073 1.00 75.50 90 GLN A CA 1
ATOM 670 C C . GLN A 1 90 ? -4.635 -11.282 9.850 1.00 75.50 90 GLN A C 1
ATOM 672 O O . GLN A 1 90 ? -3.854 -11.516 10.766 1.00 75.50 90 GLN A O 1
ATOM 677 N N . ARG A 1 91 ? -4.417 -11.730 8.611 1.00 78.88 91 ARG A N 1
ATOM 678 C CA . ARG A 1 91 ? -3.227 -12.496 8.223 1.00 78.88 91 ARG A CA 1
ATOM 679 C C . ARG A 1 91 ? -2.198 -11.575 7.560 1.00 78.88 91 ARG A C 1
ATOM 681 O O . ARG A 1 91 ? -2.409 -11.091 6.453 1.00 78.88 91 ARG A O 1
ATOM 688 N N . CYS A 1 92 ? -1.053 -11.381 8.202 1.00 73.69 92 CYS A N 1
ATOM 689 C CA . CYS A 1 92 ? 0.046 -10.510 7.785 1.00 73.69 92 CYS A CA 1
ATOM 690 C C . CYS A 1 92 ? 0.897 -11.115 6.654 1.00 73.69 92 CYS A C 1
ATOM 692 O O . CYS A 1 92 ? 2.089 -11.384 6.807 1.00 73.69 92 CYS A O 1
ATOM 694 N N . THR A 1 93 ? 0.280 -11.366 5.499 1.00 75.25 93 THR A N 1
ATOM 695 C CA . THR A 1 93 ? 0.945 -11.956 4.322 1.00 75.25 93 THR A CA 1
ATOM 696 C C . THR A 1 93 ? 0.852 -11.081 3.069 1.00 75.25 93 THR A C 1
ATOM 698 O O . THR A 1 93 ? 0.967 -11.573 1.946 1.00 75.25 93 THR A O 1
ATOM 701 N N . SER A 1 94 ? 0.660 -9.775 3.244 1.00 73.00 94 SER A N 1
ATOM 702 C CA . SER A 1 94 ? 0.537 -8.819 2.140 1.00 73.00 94 SER A CA 1
ATOM 703 C C . SER A 1 94 ? 1.889 -8.518 1.487 1.00 73.00 94 SER A C 1
ATOM 705 O O . SER A 1 94 ? 2.917 -8.433 2.152 1.00 73.00 94 SER A O 1
ATOM 707 N N . ARG A 1 95 ? 1.913 -8.342 0.162 1.00 72.81 95 ARG A N 1
ATOM 708 C CA . ARG A 1 95 ? 3.126 -7.912 -0.558 1.00 72.81 95 ARG A CA 1
ATOM 709 C C . ARG A 1 95 ? 3.401 -6.436 -0.252 1.00 72.81 95 ARG A C 1
ATOM 711 O O . ARG A 1 95 ? 2.521 -5.592 -0.432 1.00 72.81 95 ARG A O 1
ATOM 718 N N . LEU A 1 96 ? 4.610 -6.116 0.207 1.00 73.50 96 LEU A N 1
ATOM 719 C CA . LEU A 1 96 ? 4.991 -4.760 0.619 1.00 73.50 96 LEU A CA 1
ATOM 720 C C . LEU A 1 96 ? 5.345 -3.856 -0.567 1.00 73.50 96 LEU A C 1
ATOM 722 O O . LEU A 1 96 ? 5.251 -2.635 -0.438 1.00 73.50 96 LEU A O 1
ATOM 726 N N . GLY A 1 97 ? 5.641 -4.440 -1.731 1.00 72.62 97 GLY A N 1
ATOM 727 C CA . GLY A 1 97 ? 5.610 -3.740 -3.010 1.00 72.62 97 GLY A CA 1
ATOM 728 C C . GLY A 1 97 ? 6.979 -3.499 -3.633 1.00 72.62 97 GLY A C 1
ATOM 729 O O . GLY A 1 97 ? 7.170 -2.461 -4.267 1.00 72.62 97 GLY A O 1
ATOM 730 N N . LEU A 1 98 ? 7.925 -4.430 -3.494 1.00 78.25 98 LEU A N 1
ATOM 731 C CA . LEU A 1 98 ? 9.127 -4.405 -4.335 1.00 78.25 98 LEU A CA 1
ATOM 732 C C . LEU A 1 98 ? 8.780 -4.702 -5.796 1.00 78.25 98 LEU A C 1
ATOM 734 O O . LEU A 1 98 ? 9.232 -3.980 -6.676 1.00 78.25 98 LEU A O 1
ATOM 738 N N . GLU A 1 99 ? 7.939 -5.695 -6.072 1.00 79.56 99 GLU A N 1
ATOM 739 C CA . GLU A 1 99 ? 7.440 -6.004 -7.420 1.00 79.56 99 GLU A CA 1
ATOM 740 C C . GLU A 1 99 ? 6.514 -4.890 -7.926 1.00 79.56 99 GLU A C 1
ATOM 742 O O . GLU A 1 99 ? 6.701 -4.350 -9.010 1.00 79.56 99 GLU A O 1
ATOM 747 N N . ALA A 1 100 ? 5.552 -4.493 -7.091 1.00 69.06 100 ALA A N 1
ATOM 748 C CA . ALA A 1 100 ? 4.494 -3.531 -7.413 1.00 69.06 100 ALA A CA 1
ATOM 749 C C . ALA A 1 100 ? 4.943 -2.051 -7.386 1.00 69.06 100 ALA A C 1
ATOM 751 O O . ALA A 1 100 ? 4.119 -1.134 -7.387 1.00 69.06 100 ALA A O 1
ATOM 752 N N . GLY A 1 101 ? 6.247 -1.787 -7.258 1.00 69.56 101 GLY A N 1
ATOM 753 C CA . GLY A 1 101 ? 6.800 -0.431 -7.222 1.00 69.56 101 GLY A CA 1
ATOM 754 C C . GLY A 1 101 ? 6.307 0.449 -6.062 1.00 69.56 101 GLY A C 1
ATOM 755 O O . GLY A 1 101 ? 6.394 1.671 -6.177 1.00 69.56 101 GLY A O 1
ATOM 756 N N . GLY A 1 102 ? 5.784 -0.150 -4.987 1.00 68.12 102 GLY A N 1
ATOM 757 C CA . GLY A 1 102 ? 5.407 0.525 -3.740 1.00 68.12 102 GLY A CA 1
ATOM 758 C C . GLY A 1 102 ? 6.599 0.864 -2.846 1.00 68.12 102 GLY A C 1
ATOM 759 O O . GLY A 1 102 ? 6.511 1.772 -2.025 1.00 68.12 102 GLY A O 1
ATOM 760 N N . ILE A 1 103 ? 7.729 0.180 -3.041 1.00 75.12 103 ILE A N 1
ATOM 761 C CA . ILE A 1 103 ? 9.023 0.548 -2.464 1.00 75.12 103 ILE A CA 1
ATOM 762 C C . ILE A 1 103 ? 9.855 1.228 -3.554 1.00 75.12 103 ILE A C 1
ATOM 764 O O . ILE A 1 103 ? 10.266 0.597 -4.538 1.00 75.12 103 ILE A O 1
ATOM 768 N N . SER A 1 104 ? 10.064 2.537 -3.382 1.00 78.25 104 SER A N 1
ATOM 769 C CA . SER A 1 104 ? 10.944 3.342 -4.240 1.00 78.25 104 SER A CA 1
ATOM 770 C C . SER A 1 104 ? 12.391 2.854 -4.153 1.00 78.25 104 SER A C 1
ATOM 772 O O . SER A 1 104 ? 12.831 2.379 -3.109 1.00 78.25 104 SER A O 1
ATOM 774 N N . GLU A 1 105 ? 13.136 3.004 -5.243 1.00 83.12 105 GLU A N 1
ATOM 775 C CA . GLU A 1 105 ? 14.551 2.624 -5.355 1.00 83.12 105 GLU A CA 1
ATOM 776 C C . GLU A 1 105 ? 15.430 3.324 -4.316 1.00 83.12 105 GLU A C 1
ATOM 778 O O . GLU A 1 105 ? 16.370 2.725 -3.807 1.00 83.12 105 GLU A O 1
ATOM 783 N N . ALA A 1 106 ? 15.066 4.547 -3.914 1.00 81.62 106 ALA A N 1
ATOM 784 C CA . ALA A 1 106 ? 15.758 5.296 -2.863 1.00 81.62 106 ALA A CA 1
ATOM 785 C C . ALA A 1 106 ? 15.778 4.568 -1.502 1.00 81.62 106 ALA A C 1
ATOM 787 O O . ALA A 1 106 ? 16.651 4.822 -0.670 1.00 81.62 106 ALA A O 1
ATOM 788 N N . HIS A 1 107 ? 14.835 3.649 -1.279 1.00 80.81 107 HIS A N 1
ATOM 789 C CA . HIS A 1 107 ? 14.737 2.846 -0.063 1.00 80.81 107 HIS A CA 1
ATOM 790 C C . HIS A 1 107 ? 15.482 1.512 -0.155 1.00 80.81 107 HIS A C 1
ATOM 792 O O . HIS A 1 107 ? 15.420 0.725 0.786 1.00 80.81 107 HIS A O 1
ATOM 798 N N . ILE A 1 108 ? 16.173 1.224 -1.260 1.00 86.00 108 ILE A N 1
ATOM 799 C CA . ILE A 1 108 ? 16.895 -0.033 -1.459 1.00 86.00 108 ILE A CA 1
ATOM 800 C C . ILE A 1 108 ? 18.386 0.275 -1.560 1.00 86.00 108 ILE A C 1
ATOM 802 O O . ILE A 1 108 ? 18.823 1.075 -2.383 1.00 86.00 108 ILE A O 1
ATOM 806 N N . ARG A 1 109 ? 19.187 -0.368 -0.713 1.00 89.31 109 ARG A N 1
ATOM 807 C CA . ARG A 1 109 ? 20.647 -0.242 -0.709 1.00 89.31 109 ARG A CA 1
ATOM 808 C C . ARG A 1 109 ? 21.285 -1.615 -0.744 1.00 89.31 109 ARG A C 1
ATOM 810 O O . ARG A 1 109 ? 20.698 -2.586 -0.278 1.00 89.31 109 ARG A O 1
ATOM 817 N N . ALA A 1 110 ? 22.495 -1.685 -1.268 1.00 90.88 110 ALA A N 1
ATOM 818 C CA . ALA A 1 110 ? 23.294 -2.896 -1.246 1.00 90.88 110 ALA A CA 1
ATOM 819 C C . ALA A 1 110 ? 24.750 -2.567 -0.934 1.00 90.88 110 ALA A C 1
ATOM 821 O O . ALA A 1 110 ? 25.181 -1.424 -1.094 1.00 90.88 110 ALA A O 1
ATOM 822 N N . SER A 1 111 ? 25.492 -3.589 -0.525 1.00 90.88 111 SER A N 1
ATOM 823 C CA . SER A 1 111 ? 26.934 -3.533 -0.288 1.00 90.88 111 SER A CA 1
ATOM 824 C C . SER A 1 111 ? 27.717 -3.116 -1.529 1.00 90.88 111 SER A C 1
ATOM 826 O O . SER A 1 111 ? 28.635 -2.303 -1.458 1.00 90.88 111 SER A O 1
ATOM 828 N N . SER A 1 112 ? 27.359 -3.689 -2.677 1.00 92.06 112 SER A N 1
ATOM 829 C CA . SER A 1 112 ? 28.071 -3.511 -3.934 1.00 92.06 112 SER A CA 1
ATOM 830 C C . SER A 1 112 ? 27.178 -3.820 -5.137 1.00 92.06 112 SER A C 1
ATOM 832 O O . SER A 1 112 ? 26.043 -4.295 -5.013 1.00 92.06 112 SER A O 1
ATOM 834 N N . VAL A 1 113 ? 27.702 -3.526 -6.327 1.00 94.38 113 VAL A N 1
ATOM 835 C CA . VAL A 1 113 ? 27.008 -3.681 -7.607 1.00 94.38 113 VAL A CA 1
ATOM 836 C C . VAL A 1 113 ? 27.938 -4.348 -8.609 1.00 94.38 113 VAL A C 1
ATOM 838 O O . VAL A 1 113 ? 29.096 -3.955 -8.753 1.00 94.38 113 VAL A O 1
ATOM 841 N N . ARG A 1 114 ? 27.428 -5.344 -9.333 1.00 93.00 114 ARG A N 1
ATOM 842 C CA . ARG A 1 114 ? 28.144 -5.991 -10.433 1.00 93.00 114 ARG A CA 1
ATOM 843 C C . ARG A 1 114 ? 27.984 -5.205 -11.727 1.00 93.00 114 ARG A C 1
ATOM 845 O O . ARG A 1 114 ? 26.871 -4.844 -12.106 1.00 93.00 114 ARG A O 1
ATOM 852 N N . TYR A 1 115 ? 29.091 -5.049 -12.443 1.00 93.69 115 TYR A N 1
ATOM 853 C CA . TYR A 1 115 ? 29.109 -4.553 -13.813 1.00 93.69 115 TYR A CA 1
ATOM 854 C C . TYR A 1 115 ? 29.513 -5.680 -14.769 1.00 93.69 115 TYR A C 1
ATOM 856 O O . TYR A 1 115 ? 30.443 -6.438 -14.488 1.00 93.69 115 TYR A O 1
ATOM 864 N N . THR A 1 116 ? 28.808 -5.813 -15.890 1.00 90.00 116 THR A N 1
ATOM 865 C CA . THR A 1 116 ? 29.128 -6.750 -16.978 1.00 90.00 116 THR A CA 1
ATOM 866 C C . THR A 1 116 ? 29.246 -6.021 -18.311 1.00 90.00 116 THR A C 1
ATOM 868 O O . THR A 1 116 ? 28.915 -4.841 -18.411 1.00 90.00 116 THR A O 1
ATOM 871 N N . PHE A 1 117 ? 29.767 -6.718 -19.328 1.00 90.25 117 PHE A N 1
ATOM 872 C CA . PHE A 1 117 ? 29.922 -6.200 -20.692 1.00 90.25 117 PHE A CA 1
ATOM 873 C C . PHE A 1 117 ? 30.645 -4.839 -20.730 1.00 90.25 117 PHE A C 1
ATOM 875 O O . PHE A 1 117 ? 30.084 -3.829 -21.142 1.00 90.25 117 PHE A O 1
ATOM 882 N N . MET A 1 118 ? 31.879 -4.808 -20.207 1.00 89.88 118 MET A N 1
ATOM 883 C CA . MET A 1 118 ? 32.723 -3.601 -20.135 1.00 89.88 118 MET A CA 1
ATOM 884 C C . MET A 1 118 ? 32.045 -2.390 -19.459 1.00 89.88 118 MET A C 1
ATOM 886 O O . MET A 1 118 ? 32.337 -1.247 -19.787 1.00 89.88 118 MET A O 1
ATOM 890 N N . GLY A 1 119 ? 31.133 -2.630 -18.510 1.00 88.31 119 GLY A N 1
ATOM 891 C CA . GLY A 1 119 ? 30.459 -1.573 -17.747 1.00 88.31 119 GLY A CA 1
ATOM 892 C C . GLY A 1 119 ? 29.076 -1.178 -18.268 1.00 88.31 119 GLY A C 1
ATOM 893 O O . GLY A 1 119 ? 28.368 -0.449 -17.581 1.00 88.31 119 GLY A O 1
ATOM 894 N N . LEU A 1 120 ? 28.648 -1.696 -19.422 1.00 90.50 120 LEU A N 1
ATOM 895 C CA . LEU A 1 120 ? 27.356 -1.353 -20.030 1.00 90.50 120 LEU A CA 1
ATOM 896 C C . LEU A 1 120 ? 26.149 -1.978 -19.315 1.00 90.50 120 LEU A C 1
ATOM 898 O O . LEU A 1 120 ? 25.019 -1.533 -19.495 1.00 90.50 120 LEU A O 1
ATOM 902 N N . GLN A 1 121 ? 26.364 -3.017 -18.510 1.00 94.19 121 GLN A N 1
ATOM 903 C CA . GLN A 1 121 ? 25.307 -3.692 -17.762 1.00 94.19 121 GLN A CA 1
ATOM 904 C C . GLN A 1 121 ? 25.552 -3.550 -16.261 1.00 94.19 121 GLN A C 1
ATOM 906 O O . GLN A 1 121 ? 26.491 -4.140 -15.730 1.00 94.19 121 GLN A O 1
ATOM 911 N N . ARG A 1 122 ? 24.687 -2.802 -15.572 1.00 95.38 122 ARG A N 1
ATOM 912 C CA . ARG A 1 122 ? 24.765 -2.549 -14.127 1.00 95.38 122 ARG A CA 1
ATOM 913 C C . ARG A 1 122 ? 23.677 -3.322 -13.379 1.00 95.38 122 ARG A C 1
ATOM 915 O O . ARG A 1 122 ? 22.497 -3.073 -13.585 1.00 95.38 122 ARG A O 1
ATOM 922 N N . TRP A 1 123 ? 24.068 -4.218 -12.478 1.00 94.81 123 TRP A N 1
ATOM 923 C CA . TRP A 1 123 ? 23.160 -5.084 -11.711 1.00 94.81 123 TRP A CA 1
ATOM 924 C C . TRP A 1 123 ? 22.845 -4.488 -10.331 1.00 94.81 123 TRP A C 1
ATOM 926 O O . TRP A 1 123 ? 23.250 -5.028 -9.299 1.00 94.81 123 TRP A O 1
ATOM 936 N N . GLY A 1 124 ? 22.202 -3.318 -10.316 1.00 93.81 124 GLY A N 1
ATOM 937 C CA . GLY A 1 124 ? 21.963 -2.527 -9.105 1.00 93.81 124 GLY A CA 1
ATOM 938 C C . GLY A 1 124 ? 20.859 -3.063 -8.176 1.00 93.81 124 GLY A C 1
ATOM 939 O O . GLY A 1 124 ? 20.050 -3.898 -8.588 1.00 93.81 124 GLY A O 1
ATOM 940 N N . PRO A 1 125 ? 20.818 -2.605 -6.907 1.00 92.38 125 PRO A N 1
ATOM 941 C CA . PRO A 1 125 ? 19.805 -3.006 -5.922 1.00 92.38 125 PRO A CA 1
ATOM 942 C C . PRO A 1 125 ? 18.363 -2.702 -6.353 1.00 92.38 125 PRO A C 1
ATOM 944 O O . PRO A 1 125 ? 17.448 -3.446 -6.004 1.00 92.38 125 PRO A O 1
ATOM 947 N N . GLU A 1 126 ? 18.149 -1.655 -7.147 1.00 90.25 126 GLU A N 1
ATOM 948 C CA . GLU A 1 126 ? 16.846 -1.263 -7.691 1.00 90.25 126 GLU A CA 1
ATOM 949 C C . GLU A 1 126 ? 16.176 -2.353 -8.546 1.00 90.25 126 GLU A C 1
ATOM 951 O O . GLU A 1 126 ? 14.948 -2.391 -8.665 1.00 90.25 126 GLU A O 1
ATOM 956 N N . LEU A 1 127 ? 16.980 -3.279 -9.080 1.00 92.56 127 LEU A N 1
ATOM 957 C CA . LEU A 1 127 ? 16.544 -4.403 -9.902 1.00 92.56 127 LEU A CA 1
ATOM 958 C C . LEU A 1 127 ? 16.155 -5.638 -9.082 1.00 92.56 127 LEU A C 1
ATOM 960 O O . LEU A 1 127 ? 15.690 -6.623 -9.652 1.00 92.56 127 LEU A O 1
ATOM 964 N N . ALA A 1 128 ? 16.317 -5.626 -7.755 1.00 91.62 128 ALA A N 1
ATOM 965 C CA . ALA A 1 128 ? 16.026 -6.760 -6.871 1.00 91.62 128 ALA A CA 1
ATOM 966 C C . ALA A 1 128 ? 14.518 -7.038 -6.687 1.00 91.62 128 ALA A C 1
ATOM 968 O O . ALA A 1 128 ? 14.078 -7.465 -5.620 1.00 91.62 128 ALA A O 1
ATOM 969 N N . ARG A 1 129 ? 13.710 -6.812 -7.722 1.00 90.06 129 ARG A N 1
ATOM 970 C CA . ARG A 1 129 ? 12.250 -6.902 -7.709 1.00 90.06 129 ARG A CA 1
ATOM 971 C C . ARG A 1 129 ? 11.808 -8.248 -8.270 1.00 90.06 129 ARG A C 1
ATOM 973 O O . ARG A 1 129 ? 12.286 -8.686 -9.321 1.00 90.06 129 ARG A O 1
ATOM 980 N N . LEU A 1 130 ? 10.904 -8.930 -7.567 1.00 86.69 130 LEU A N 1
ATOM 981 C CA . LEU A 1 130 ? 10.330 -10.189 -8.045 1.00 86.69 130 LEU A CA 1
ATOM 982 C C . LEU A 1 130 ? 9.712 -9.997 -9.440 1.00 86.69 130 LEU A C 1
ATOM 984 O O . LEU A 1 130 ? 9.147 -8.951 -9.732 1.00 86.69 130 LEU A O 1
ATOM 988 N N . ASN A 1 131 ? 9.856 -10.999 -10.311 1.00 85.50 131 ASN A N 1
ATOM 989 C CA . ASN A 1 131 ? 9.318 -11.020 -11.680 1.00 85.50 131 ASN A CA 1
ATOM 990 C C . ASN A 1 131 ? 9.779 -9.912 -12.644 1.00 85.50 131 ASN A C 1
ATOM 992 O O . ASN A 1 131 ? 9.299 -9.895 -13.782 1.00 85.50 131 ASN A O 1
ATOM 996 N N . LEU A 1 132 ? 10.750 -9.072 -12.266 1.00 86.44 132 LEU A N 1
ATOM 997 C CA . LEU A 1 132 ? 11.325 -8.071 -13.165 1.00 86.44 132 LEU A CA 1
ATOM 998 C C . LEU A 1 132 ? 11.854 -8.732 -14.452 1.00 86.44 132 LEU A C 1
ATOM 1000 O O . LEU A 1 132 ? 12.504 -9.786 -14.410 1.00 86.44 132 LEU A O 1
ATOM 1004 N N . LYS A 1 133 ? 11.522 -8.130 -15.599 1.00 88.06 133 LYS A N 1
ATOM 1005 C CA . LYS A 1 133 ? 11.868 -8.599 -16.951 1.00 88.06 133 LYS A CA 1
ATOM 1006 C C . LYS A 1 133 ? 12.992 -7.745 -17.543 1.00 88.06 133 LYS A C 1
ATOM 1008 O O . LYS A 1 133 ? 13.255 -6.650 -17.064 1.00 88.06 133 LYS A O 1
ATOM 1013 N N . GLY A 1 134 ? 13.641 -8.253 -18.588 1.00 88.81 134 GLY A N 1
ATOM 1014 C CA . GLY A 1 134 ? 14.760 -7.589 -19.264 1.00 88.81 134 GLY A CA 1
ATOM 1015 C C . GLY A 1 134 ? 16.063 -8.382 -19.175 1.00 88.81 134 GLY A C 1
ATOM 1016 O O . GLY A 1 134 ? 16.125 -9.405 -18.491 1.00 88.81 134 GLY A O 1
ATOM 1017 N N . LEU A 1 135 ? 17.085 -7.910 -19.894 1.00 89.06 135 LEU A N 1
ATOM 1018 C CA . LEU A 1 135 ? 18.410 -8.540 -19.964 1.00 89.06 135 LEU A CA 1
ATOM 1019 C C . LEU A 1 135 ? 19.188 -8.405 -18.643 1.00 89.06 135 LEU A C 1
ATOM 1021 O O . LEU A 1 135 ? 19.886 -9.331 -18.240 1.00 89.06 135 LEU A O 1
ATOM 1025 N N . VAL A 1 136 ? 19.027 -7.266 -17.962 1.00 92.19 136 VAL A N 1
ATOM 1026 C CA . VAL A 1 136 ? 19.565 -6.983 -16.625 1.00 92.19 136 VAL A CA 1
ATOM 1027 C C . VAL A 1 136 ? 18.372 -6.713 -15.716 1.00 92.19 136 VAL A C 1
ATOM 1029 O O . VAL A 1 136 ? 17.700 -5.697 -15.855 1.00 92.19 136 VAL A O 1
ATOM 1032 N N . ASN A 1 137 ? 18.035 -7.681 -14.865 1.00 93.00 137 ASN A N 1
ATOM 1033 C CA . ASN A 1 137 ? 16.730 -7.729 -14.194 1.00 93.00 137 ASN A CA 1
ATOM 1034 C C . ASN A 1 137 ? 16.796 -8.226 -12.744 1.00 93.00 137 ASN A C 1
ATOM 1036 O O . ASN A 1 137 ? 15.788 -8.662 -12.195 1.00 93.00 137 ASN A O 1
ATOM 1040 N N . ALA A 1 138 ? 17.981 -8.213 -12.144 1.00 92.50 138 ALA A N 1
ATOM 1041 C CA . ALA A 1 138 ? 18.206 -8.640 -10.774 1.00 92.50 138 ALA A CA 1
ATOM 1042 C C . ALA A 1 138 ? 19.347 -7.826 -10.163 1.00 92.50 138 ALA A C 1
ATOM 1044 O O . ALA A 1 138 ? 20.152 -7.232 -10.884 1.00 92.50 138 ALA A O 1
ATOM 1045 N N . TRP A 1 139 ? 19.449 -7.844 -8.838 1.00 93.62 139 TRP A N 1
ATOM 1046 C CA . TRP A 1 139 ? 20.653 -7.365 -8.169 1.00 93.62 139 TRP A CA 1
ATOM 1047 C C . TRP A 1 139 ? 21.699 -8.479 -8.119 1.00 93.62 139 TRP A C 1
ATOM 1049 O O . TRP A 1 139 ? 21.380 -9.622 -7.776 1.00 93.62 139 TRP A O 1
ATOM 1059 N N . SER A 1 140 ? 22.947 -8.125 -8.415 1.00 92.38 140 SER A N 1
ATOM 1060 C CA . SER A 1 140 ? 24.119 -8.976 -8.212 1.00 92.38 140 SER A CA 1
ATOM 1061 C C . SER A 1 140 ? 25.230 -8.133 -7.574 1.00 92.38 140 SER A C 1
ATOM 1063 O O . SER A 1 140 ? 25.520 -7.049 -8.088 1.00 92.38 140 SER A O 1
ATOM 1065 N N . PRO A 1 141 ? 25.890 -8.602 -6.501 1.00 91.94 141 PRO A N 1
ATOM 1066 C CA . PRO A 1 141 ? 27.008 -7.903 -5.893 1.00 91.94 141 PRO A CA 1
ATOM 1067 C C . PRO A 1 141 ? 28.267 -8.036 -6.755 1.00 91.94 141 PRO A C 1
ATOM 1069 O O . PRO A 1 141 ? 28.383 -8.930 -7.604 1.00 91.94 141 PRO A O 1
ATOM 1072 N N . ALA A 1 142 ? 29.227 -7.145 -6.524 1.00 91.25 142 ALA A N 1
ATOM 1073 C CA . ALA A 1 142 ? 30.523 -7.190 -7.181 1.00 91.25 142 ALA A CA 1
ATOM 1074 C C . ALA A 1 142 ? 31.231 -8.536 -6.906 1.00 91.25 142 ALA A C 1
ATOM 1076 O O . ALA A 1 142 ? 31.133 -9.057 -5.797 1.00 91.25 142 ALA A O 1
ATOM 1077 N N . PRO A 1 143 ? 31.997 -9.096 -7.864 1.00 86.94 143 PRO A N 1
ATOM 1078 C CA . PRO A 1 143 ? 32.663 -10.393 -7.686 1.00 86.94 143 PRO A CA 1
ATOM 1079 C C . PRO A 1 143 ? 33.636 -10.463 -6.499 1.00 86.94 143 PRO A C 1
ATOM 1081 O O . PRO A 1 143 ? 33.931 -11.549 -6.012 1.00 86.94 143 PRO A O 1
ATOM 1084 N N . HIS A 1 144 ? 34.151 -9.313 -6.058 1.00 87.38 144 HIS A N 1
ATOM 1085 C CA . HIS A 1 144 ? 35.111 -9.198 -4.958 1.00 87.38 144 HIS A CA 1
ATOM 1086 C C . HIS A 1 144 ? 34.454 -8.939 -3.596 1.00 87.38 144 HIS A C 1
ATOM 1088 O O . HIS A 1 144 ? 35.154 -8.871 -2.587 1.00 87.38 144 HIS A O 1
ATOM 1094 N N . ASP A 1 145 ? 33.132 -8.782 -3.557 1.00 86.00 145 ASP A N 1
ATOM 1095 C CA . ASP A 1 145 ? 32.392 -8.570 -2.322 1.00 86.00 145 ASP A CA 1
ATOM 1096 C C . ASP A 1 145 ? 32.223 -9.900 -1.576 1.00 86.00 145 ASP A C 1
ATOM 1098 O O . ASP A 1 145 ? 31.524 -10.806 -2.034 1.00 86.00 145 ASP A O 1
ATOM 1102 N N . ARG A 1 146 ? 32.913 -10.028 -0.439 1.00 81.50 146 ARG A N 1
ATOM 1103 C CA . ARG A 1 146 ? 32.916 -11.245 0.387 1.00 81.50 146 ARG A CA 1
ATOM 1104 C C . ARG A 1 146 ? 31.726 -11.319 1.340 1.00 81.50 146 ARG A C 1
ATOM 1106 O O . ARG A 1 146 ? 31.412 -12.406 1.814 1.00 81.50 146 ARG A O 1
ATOM 1113 N N . GLU A 1 147 ? 31.065 -10.192 1.597 1.00 81.44 147 GLU A N 1
ATOM 1114 C CA . GLU A 1 147 ? 29.938 -10.091 2.524 1.00 81.44 147 GLU A CA 1
ATOM 1115 C C . GLU A 1 147 ? 28.783 -9.327 1.874 1.00 81.44 147 GLU A C 1
ATOM 1117 O O . GLU A 1 147 ? 28.371 -8.267 2.363 1.00 81.44 147 GLU A O 1
ATOM 1122 N N . PRO A 1 148 ? 28.233 -9.846 0.761 1.00 85.94 148 PRO A N 1
ATOM 1123 C CA . PRO A 1 148 ? 27.212 -9.116 0.055 1.00 85.94 148 PRO A CA 1
ATOM 1124 C C . PRO A 1 148 ? 25.968 -8.988 0.928 1.00 85.94 148 PRO A C 1
ATOM 1126 O O . PRO A 1 148 ? 25.549 -9.934 1.605 1.00 85.94 148 PRO A O 1
ATOM 1129 N N . TRP A 1 149 ? 25.364 -7.807 0.904 1.00 85.06 149 TRP A N 1
ATOM 1130 C CA . TRP A 1 149 ? 24.108 -7.542 1.587 1.00 85.06 149 TRP A CA 1
ATOM 1131 C C . TRP A 1 149 ? 23.210 -6.654 0.742 1.00 85.06 149 TRP A C 1
ATOM 1133 O O . TRP A 1 149 ? 23.672 -5.818 -0.034 1.00 85.06 149 TRP A O 1
ATOM 1143 N N . ILE A 1 150 ? 21.906 -6.833 0.927 1.00 85.94 150 ILE A N 1
ATOM 1144 C CA . ILE A 1 150 ? 20.876 -5.922 0.436 1.00 85.94 150 ILE A CA 1
ATOM 1145 C C . ILE A 1 150 ? 19.969 -5.542 1.604 1.00 85.94 150 ILE A C 1
ATOM 1147 O O . ILE A 1 150 ? 19.640 -6.370 2.459 1.00 85.94 150 ILE A O 1
ATOM 1151 N N . GLN A 1 151 ? 19.614 -4.266 1.654 1.00 84.88 151 GLN A N 1
ATOM 1152 C CA . GLN A 1 151 ? 18.862 -3.631 2.718 1.00 84.88 151 GLN A CA 1
ATOM 1153 C C . GLN A 1 151 ? 17.699 -2.852 2.116 1.00 84.88 151 GLN A C 1
ATOM 1155 O O . GLN A 1 151 ? 17.877 -2.089 1.166 1.00 84.88 151 GLN A O 1
ATOM 1160 N N . VAL A 1 152 ? 16.518 -3.026 2.702 1.00 81.31 152 VAL A N 1
ATOM 1161 C CA . VAL A 1 152 ? 15.321 -2.255 2.360 1.00 81.31 152 VAL A CA 1
ATOM 1162 C C . VAL A 1 152 ? 14.900 -1.447 3.579 1.00 81.31 152 VAL A C 1
ATOM 1164 O O . VAL A 1 152 ? 14.785 -2.001 4.672 1.00 81.31 152 VAL A O 1
ATOM 1167 N N . TRP A 1 153 ? 14.699 -0.149 3.379 1.00 71.44 153 TRP A N 1
ATOM 1168 C CA . TRP A 1 153 ? 14.213 0.793 4.380 1.00 71.44 153 TRP A CA 1
ATOM 1169 C C . TRP A 1 153 ? 12.698 0.950 4.247 1.00 71.44 153 TRP A C 1
ATOM 1171 O O . TRP A 1 153 ? 12.169 1.011 3.137 1.00 71.44 153 TRP A O 1
ATOM 1181 N N . PHE A 1 154 ? 11.994 1.056 5.370 1.00 67.25 154 PHE A N 1
ATOM 1182 C CA . PHE A 1 154 ? 10.571 1.389 5.383 1.00 67.25 154 PHE A CA 1
ATOM 1183 C C . PHE A 1 154 ? 10.375 2.718 6.108 1.00 67.25 154 PHE A C 1
ATOM 1185 O O . PHE A 1 154 ? 10.787 2.859 7.259 1.00 67.25 154 PHE A O 1
ATOM 1192 N N . SER A 1 155 ? 9.732 3.681 5.450 1.00 53.62 155 SER A N 1
ATOM 1193 C CA . SER A 1 155 ? 9.208 4.882 6.096 1.00 53.62 155 SER A CA 1
ATOM 1194 C C . SER A 1 155 ? 7.981 4.484 6.924 1.00 53.62 155 SER A C 1
ATOM 1196 O O . SER A 1 155 ? 6.944 4.099 6.389 1.00 53.62 155 SER A O 1
ATOM 1198 N N . GLY A 1 156 ? 8.106 4.481 8.250 1.00 51.72 156 GLY A N 1
ATOM 1199 C CA . GLY A 1 156 ? 7.014 4.059 9.124 1.00 51.72 156 GLY A CA 1
ATOM 1200 C C . GLY A 1 156 ? 7.348 4.218 10.597 1.00 51.72 156 GLY A C 1
ATOM 1201 O O . GLY A 1 156 ? 7.649 3.243 11.277 1.00 51.72 156 GLY A O 1
ATOM 1202 N N . ALA A 1 157 ? 7.277 5.449 11.099 1.00 37.19 157 ALA A N 1
ATOM 1203 C CA . ALA A 1 157 ? 7.265 5.716 12.531 1.00 37.19 157 ALA A CA 1
ATOM 1204 C C . ALA A 1 157 ? 5.888 5.338 13.111 1.00 37.19 157 ALA A C 1
ATOM 1206 O O . ALA A 1 157 ? 4.994 6.171 13.240 1.00 37.19 157 ALA A O 1
ATOM 1207 N N . GLY A 1 158 ? 5.703 4.061 13.437 1.00 35.75 158 GLY A N 1
ATOM 1208 C CA . GLY A 1 158 ? 4.684 3.610 14.380 1.00 35.75 158 GLY A CA 1
ATOM 1209 C C . GLY A 1 158 ? 5.372 3.323 15.708 1.00 35.75 158 GLY A C 1
ATOM 1210 O O . GLY A 1 158 ? 6.307 2.533 15.736 1.00 35.75 158 GLY A O 1
ATOM 1211 N N . ARG A 1 159 ? 4.953 3.996 16.786 1.00 31.77 159 ARG A N 1
ATOM 1212 C CA . ARG A 1 159 ? 5.481 3.857 18.153 1.00 31.77 159 ARG A CA 1
ATOM 1213 C C . ARG A 1 159 ? 5.464 2.399 18.636 1.00 31.77 159 ARG A C 1
ATOM 1215 O O . ARG A 1 159 ? 4.510 1.984 19.272 1.00 31.77 159 ARG A O 1
ATOM 1222 N N . LEU A 1 160 ? 6.529 1.660 18.371 1.00 31.00 160 LEU A N 1
ATOM 1223 C CA . LEU A 1 160 ? 6.992 0.485 19.103 1.00 31.00 160 LEU A CA 1
ATOM 1224 C C . LEU A 1 160 ? 8.515 0.512 18.953 1.00 31.00 160 LEU A C 1
ATOM 1226 O O . LEU A 1 160 ? 9.011 0.669 17.842 1.00 31.00 160 LEU A O 1
ATOM 1230 N N . GLY A 1 161 ? 9.239 0.457 20.070 1.00 26.64 161 GLY A N 1
ATOM 1231 C CA . GLY A 1 161 ? 10.691 0.639 20.185 1.00 26.64 161 GLY A CA 1
ATOM 1232 C C . GLY A 1 161 ? 11.562 -0.402 19.475 1.00 26.64 161 GLY A C 1
ATOM 1233 O O . GLY A 1 161 ? 12.392 -1.035 20.113 1.00 26.64 161 GLY A O 1
ATOM 1234 N N . TYR A 1 162 ? 11.427 -0.534 18.159 1.00 28.41 162 TYR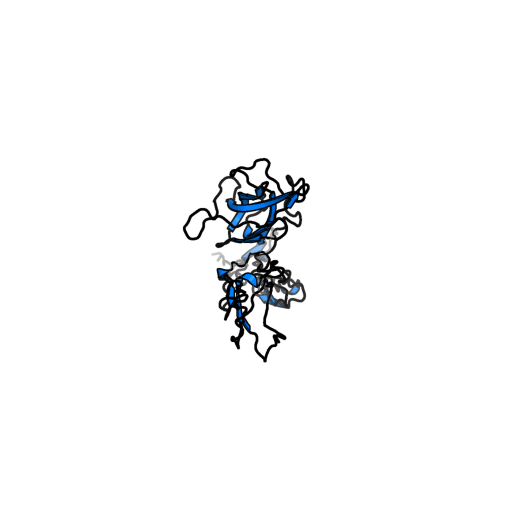 A N 1
ATOM 1235 C CA . TYR A 1 162 ? 12.431 -1.106 17.277 1.00 28.41 162 TYR A CA 1
ATOM 1236 C C . TYR A 1 162 ? 12.666 -0.109 16.143 1.00 28.41 162 TYR A C 1
ATOM 1238 O O . TYR A 1 162 ? 11.745 0.266 15.421 1.00 28.41 162 TYR A O 1
ATOM 1246 N N . SER A 1 163 ? 13.909 0.362 16.042 1.00 29.64 163 SER A N 1
ATOM 1247 C CA . SER A 1 163 ? 14.414 1.172 14.935 1.00 29.64 163 SER A CA 1
ATOM 1248 C C . SER A 1 163 ? 13.969 0.588 13.597 1.00 29.64 163 SER A C 1
ATOM 1250 O O . SER A 1 163 ? 13.924 -0.636 13.488 1.00 29.64 163 SER A O 1
ATOM 1252 N N . GLU A 1 164 ? 13.689 1.458 12.620 1.00 38.84 164 GLU A N 1
ATOM 1253 C CA . GLU A 1 164 ? 13.709 1.213 11.168 1.00 38.84 164 GLU A CA 1
ATOM 1254 C C . GLU A 1 164 ? 13.753 -0.278 10.799 1.00 38.84 164 GLU A C 1
ATOM 1256 O O . GLU A 1 164 ? 14.787 -0.913 10.991 1.00 38.84 164 GLU A O 1
ATOM 1261 N N . PHE A 1 165 ? 12.663 -0.860 10.282 1.00 42.50 165 PHE A N 1
ATOM 1262 C CA . PHE A 1 165 ? 12.630 -2.277 9.892 1.00 42.50 165 PHE A CA 1
ATOM 1263 C C . PHE A 1 165 ? 13.654 -2.567 8.781 1.00 42.50 165 PHE A C 1
ATOM 1265 O O . PHE A 1 165 ? 13.356 -2.616 7.595 1.00 42.50 165 PHE A O 1
ATOM 1272 N N . VAL A 1 166 ? 14.901 -2.772 9.167 1.00 44.97 166 VAL A N 1
ATOM 1273 C CA . VAL A 1 166 ? 16.022 -3.061 8.298 1.00 44.97 166 VAL A CA 1
ATOM 1274 C C . VAL A 1 166 ? 16.025 -4.568 8.101 1.00 44.97 166 VAL A C 1
ATOM 1276 O O . VAL A 1 166 ? 16.557 -5.325 8.914 1.00 44.97 166 VAL A O 1
ATOM 1279 N N . LYS A 1 167 ? 15.412 -5.048 7.014 1.00 50.31 167 LYS A N 1
ATOM 1280 C CA . LYS A 1 167 ? 15.614 -6.444 6.610 1.00 50.31 167 LYS A CA 1
ATOM 1281 C C . LYS A 1 167 ? 16.929 -6.533 5.844 1.00 50.31 167 LYS A C 1
ATOM 1283 O O . LYS A 1 167 ? 16.962 -6.385 4.627 1.00 50.31 167 LYS A O 1
ATOM 1288 N N . LEU A 1 168 ? 18.014 -6.735 6.587 1.00 51.75 168 LEU A N 1
ATOM 1289 C CA . LEU A 1 168 ? 19.321 -7.080 6.035 1.00 51.75 168 LEU A CA 1
ATOM 1290 C C . LEU A 1 168 ? 19.304 -8.548 5.613 1.00 51.75 168 LEU A C 1
ATOM 1292 O O . LEU A 1 168 ? 19.288 -9.448 6.453 1.00 51.75 168 LEU A O 1
ATOM 1296 N N . LEU A 1 169 ? 19.335 -8.798 4.308 1.00 59.50 169 LEU A N 1
ATOM 1297 C CA . LEU A 1 169 ? 19.688 -10.118 3.796 1.00 59.50 169 LEU A CA 1
ATOM 1298 C C . LEU A 1 169 ? 21.214 -10.185 3.735 1.00 59.50 169 LEU A C 1
ATOM 1300 O O . LEU A 1 169 ? 21.820 -9.692 2.786 1.00 59.50 169 LEU A O 1
ATOM 1304 N N . LYS A 1 170 ? 21.827 -10.751 4.782 1.00 57.09 170 LYS A N 1
ATOM 1305 C CA . LYS A 1 170 ? 23.263 -11.049 4.822 1.00 57.09 170 LYS A CA 1
ATOM 1306 C C . LYS A 1 170 ? 23.508 -12.458 4.294 1.00 57.09 170 LYS A C 1
ATOM 1308 O O . LYS A 1 170 ? 22.937 -13.420 4.804 1.00 57.09 170 LYS A O 1
ATOM 1313 N N . PHE A 1 171 ? 24.390 -12.586 3.314 1.00 54.53 171 PHE A N 1
ATOM 1314 C CA . PHE A 1 171 ? 24.808 -13.873 2.767 1.00 54.53 171 PHE A CA 1
ATOM 1315 C C . PHE A 1 171 ? 25.996 -14.397 3.599 1.00 54.53 171 PHE A C 1
ATOM 1317 O O . PHE A 1 171 ? 27.135 -14.348 3.154 1.00 54.53 171 PHE A O 1
ATOM 1324 N N . HIS A 1 172 ? 25.752 -14.830 4.846 1.00 43.34 172 HIS A N 1
ATOM 1325 C CA . HIS A 1 172 ? 26.798 -15.355 5.743 1.00 43.34 172 HIS A CA 1
ATOM 1326 C C . HIS A 1 172 ? 26.640 -16.862 6.002 1.00 43.34 172 HIS A C 1
ATOM 1328 O O . HIS A 1 172 ? 25.530 -17.391 6.075 1.00 43.34 172 HIS A O 1
ATOM 1334 N N . GLN A 1 173 ? 27.766 -17.543 6.229 1.00 47.81 173 GLN A N 1
ATOM 1335 C CA . GLN A 1 173 ? 27.902 -18.993 6.429 1.00 47.81 173 GLN A CA 1
ATOM 1336 C C . GLN A 1 173 ? 27.179 -19.582 7.659 1.00 47.81 173 GLN A C 1
ATOM 1338 O O . GLN A 1 173 ? 27.207 -20.794 7.824 1.00 47.81 173 GLN A O 1
ATOM 1343 N N . ASN A 1 174 ? 26.497 -18.784 8.494 1.00 44.88 174 ASN A N 1
ATOM 1344 C CA . ASN A 1 174 ? 25.860 -19.286 9.726 1.00 44.88 174 ASN A CA 1
ATOM 1345 C C . ASN A 1 174 ? 24.328 -19.153 9.792 1.00 44.88 174 ASN A C 1
ATOM 1347 O O . ASN A 1 174 ? 23.731 -19.647 10.742 1.00 44.88 174 ASN A O 1
ATOM 1351 N N . ARG A 1 175 ? 23.684 -18.553 8.776 1.00 50.03 175 ARG A N 1
ATOM 1352 C CA . ARG A 1 175 ? 22.264 -18.764 8.415 1.00 50.03 175 ARG A CA 1
ATOM 1353 C C . ARG A 1 175 ? 22.152 -18.582 6.897 1.00 50.03 175 ARG A C 1
ATOM 1355 O O . ARG A 1 175 ? 22.262 -17.475 6.384 1.00 50.03 175 ARG A O 1
ATOM 1362 N N . SER A 1 176 ? 22.070 -19.706 6.196 1.00 45.84 176 SER A N 1
ATOM 1363 C CA . SER A 1 176 ? 22.599 -19.908 4.847 1.00 45.84 176 SER A CA 1
ATOM 1364 C C . SER A 1 176 ? 21.859 -19.184 3.717 1.00 45.84 176 SER A C 1
ATOM 1366 O O . SER A 1 176 ? 20.701 -19.480 3.430 1.00 45.84 176 SER A O 1
ATOM 1368 N N . VAL A 1 177 ? 22.601 -18.381 2.947 1.00 54.66 177 VAL A N 1
ATOM 1369 C CA . VAL A 1 177 ? 22.380 -18.265 1.498 1.00 54.66 177 VAL A CA 1
ATOM 1370 C C . VAL A 1 177 ? 23.664 -18.702 0.796 1.00 54.66 177 VAL A C 1
ATOM 1372 O O . VAL A 1 177 ? 24.665 -17.992 0.813 1.00 54.66 177 VAL A O 1
ATOM 1375 N N . VAL A 1 178 ? 23.656 -19.906 0.217 1.00 61.22 178 VAL A N 1
ATOM 1376 C CA . VAL A 1 178 ? 24.796 -20.466 -0.526 1.00 61.22 178 VAL A CA 1
ATOM 1377 C C . VAL A 1 178 ? 24.657 -20.092 -1.999 1.00 61.22 178 VAL A C 1
ATOM 1379 O O . VAL A 1 178 ? 23.739 -20.546 -2.683 1.00 61.22 178 VAL A O 1
ATOM 1382 N N . CYS A 1 179 ? 25.576 -19.275 -2.509 1.00 67.44 179 CYS A N 1
ATOM 1383 C CA . CYS A 1 179 ? 25.608 -18.889 -3.917 1.00 67.44 179 CYS A CA 1
ATOM 1384 C C . CYS A 1 179 ? 26.433 -19.907 -4.720 1.00 67.44 179 CYS A C 1
ATOM 1386 O O . CYS A 1 179 ? 27.622 -20.068 -4.474 1.00 67.44 179 CYS A O 1
ATOM 1388 N N . ARG A 1 180 ? 25.828 -20.599 -5.698 1.00 66.00 180 ARG A N 1
ATOM 1389 C CA . ARG A 1 180 ? 26.528 -21.640 -6.486 1.00 66.00 180 ARG A CA 1
ATOM 1390 C C . ARG A 1 180 ? 27.516 -21.100 -7.530 1.00 66.00 180 ARG A C 1
ATOM 1392 O O . ARG A 1 180 ? 28.526 -21.738 -7.787 1.00 66.00 180 ARG A O 1
ATOM 1399 N N . ARG A 1 181 ? 27.190 -19.986 -8.195 1.00 66.94 181 ARG A N 1
ATOM 1400 C CA . ARG A 1 181 ? 28.002 -19.385 -9.286 1.00 66.94 181 ARG A CA 1
ATOM 1401 C C . ARG A 1 181 ? 28.151 -17.864 -9.176 1.00 66.94 181 ARG A C 1
ATOM 1403 O O . ARG A 1 181 ? 29.050 -17.283 -9.767 1.00 66.94 181 ARG A O 1
ATOM 1410 N N . GLY A 1 182 ? 27.255 -17.232 -8.429 1.00 71.19 182 GLY A N 1
ATOM 1411 C CA . GLY A 1 182 ? 27.208 -15.803 -8.158 1.00 71.19 182 GLY A CA 1
ATOM 1412 C C . GLY A 1 182 ? 25.945 -15.514 -7.359 1.00 71.19 182 GLY A C 1
ATOM 1413 O O . GLY A 1 182 ? 24.923 -16.175 -7.556 1.00 71.19 182 GLY A O 1
ATOM 1414 N N . CYS A 1 183 ? 26.013 -14.580 -6.418 1.00 81.62 183 CYS A N 1
ATOM 1415 C CA . CYS A 1 183 ? 24.838 -14.170 -5.663 1.00 81.62 183 CYS A CA 1
ATOM 1416 C C . CYS A 1 183 ? 23.992 -13.274 -6.571 1.00 81.62 183 CYS A C 1
ATOM 1418 O O . CYS A 1 183 ? 24.451 -12.241 -7.030 1.00 81.62 183 CYS A O 1
ATOM 1420 N N . THR A 1 184 ? 22.796 -13.703 -6.954 1.00 87.88 184 THR A N 1
ATOM 1421 C CA . THR A 1 184 ? 21.883 -12.889 -7.771 1.00 87.88 184 THR A CA 1
ATOM 1422 C C . THR A 1 184 ? 20.490 -13.044 -7.206 1.00 87.88 184 THR A C 1
ATOM 1424 O O . THR A 1 184 ? 20.072 -14.168 -6.927 1.00 87.88 184 THR A O 1
ATOM 1427 N N . LEU A 1 185 ? 19.792 -11.931 -6.998 1.00 87.62 185 LEU A N 1
ATOM 1428 C CA . LEU A 1 185 ? 18.553 -11.925 -6.236 1.00 87.62 185 LEU A CA 1
ATOM 1429 C C . LEU A 1 185 ? 17.477 -11.062 -6.893 1.00 87.62 185 LEU A C 1
ATOM 1431 O O . LEU A 1 185 ? 17.703 -9.919 -7.288 1.00 87.62 185 LEU A O 1
ATOM 1435 N N . ARG A 1 186 ? 16.274 -11.631 -6.923 1.00 90.75 186 ARG A N 1
ATOM 1436 C CA . ARG A 1 186 ? 15.003 -10.925 -7.057 1.00 90.75 186 ARG A CA 1
ATOM 1437 C C . ARG A 1 186 ? 14.146 -11.335 -5.876 1.00 90.75 186 ARG A C 1
ATOM 1439 O O . ARG A 1 186 ? 14.099 -12.523 -5.558 1.00 90.75 186 ARG A O 1
ATOM 1446 N N . LEU A 1 187 ? 13.487 -10.382 -5.235 1.00 86.31 187 LEU A N 1
ATOM 1447 C CA . LEU A 1 187 ? 12.689 -10.669 -4.054 1.00 86.31 187 LEU A CA 1
ATOM 1448 C C . LEU A 1 187 ? 11.411 -9.830 -4.013 1.00 86.31 187 LEU A C 1
ATOM 1450 O O . LEU A 1 187 ? 11.291 -8.791 -4.659 1.00 86.31 187 LEU A O 1
ATOM 1454 N N . GLU A 1 188 ? 10.448 -10.307 -3.238 1.00 82.69 188 GLU A N 1
ATOM 1455 C CA . GLU A 1 188 ? 9.307 -9.528 -2.775 1.00 82.69 188 GLU A CA 1
ATOM 1456 C C . GLU A 1 188 ? 9.248 -9.685 -1.261 1.00 82.69 188 GLU A C 1
ATOM 1458 O O . GLU A 1 188 ? 9.494 -10.770 -0.726 1.00 82.69 188 GLU A O 1
ATOM 1463 N N . LEU A 1 189 ? 8.960 -8.588 -0.569 1.00 77.44 189 LEU A N 1
ATOM 1464 C CA . LEU A 1 189 ? 8.800 -8.609 0.872 1.00 77.44 189 LEU A CA 1
ATOM 1465 C C . LEU A 1 189 ? 7.332 -8.822 1.190 1.00 77.44 189 LEU A C 1
ATOM 1467 O O . LEU A 1 189 ? 6.446 -8.199 0.610 1.00 77.44 189 LEU A O 1
ATOM 1471 N N . ILE A 1 190 ? 7.090 -9.721 2.130 1.00 74.25 190 ILE A N 1
ATOM 1472 C CA . ILE A 1 190 ? 5.760 -10.019 2.628 1.00 74.25 190 ILE A CA 1
ATOM 1473 C C . ILE A 1 190 ? 5.685 -9.516 4.067 1.00 74.25 190 ILE A C 1
ATOM 1475 O O . ILE A 1 190 ? 6.594 -9.772 4.858 1.00 74.25 190 ILE A O 1
ATOM 1479 N N . GLY A 1 191 ? 4.626 -8.782 4.379 1.00 70.94 191 GLY A N 1
ATOM 1480 C CA . GLY A 1 191 ? 4.361 -8.227 5.695 1.00 70.94 191 GLY A CA 1
ATOM 1481 C C . GLY A 1 191 ? 3.175 -7.269 5.672 1.00 70.94 191 GLY A C 1
ATOM 1482 O O . GLY A 1 191 ? 2.483 -7.111 4.669 1.00 70.94 191 GLY A O 1
ATOM 1483 N N . CYS A 1 192 ? 2.945 -6.613 6.794 1.00 67.81 192 CYS A N 1
ATOM 1484 C CA . CYS A 1 192 ? 1.852 -5.679 7.008 1.00 67.81 192 CYS A CA 1
ATOM 1485 C C . CYS A 1 192 ? 2.265 -4.692 8.109 1.00 67.81 192 CYS A C 1
ATOM 1487 O O . CYS A 1 192 ? 3.282 -4.884 8.778 1.00 67.81 192 CYS A O 1
ATOM 1489 N N . GLU A 1 193 ? 1.494 -3.625 8.298 1.00 64.00 193 GLU A N 1
ATOM 1490 C CA . GLU A 1 193 ? 1.677 -2.743 9.453 1.00 64.00 193 GLU A CA 1
ATOM 1491 C C . GLU A 1 193 ? 1.065 -3.390 10.700 1.00 64.00 193 GLU A C 1
ATOM 1493 O O . GLU A 1 193 ? -0.077 -3.841 10.657 1.00 64.00 193 GLU A O 1
ATOM 1498 N N . LEU A 1 194 ? 1.799 -3.394 11.820 1.00 56.69 194 LEU A N 1
ATOM 1499 C CA . LEU A 1 194 ? 1.369 -4.009 13.090 1.00 56.69 194 LEU A CA 1
ATOM 1500 C C . LEU A 1 194 ? 0.051 -3.431 13.634 1.00 56.69 194 LEU A C 1
ATOM 1502 O O . LEU A 1 194 ? -0.682 -4.124 14.330 1.00 56.69 194 LEU A O 1
ATOM 1506 N N . ASN A 1 195 ? -0.282 -2.193 13.259 1.00 57.94 195 ASN A N 1
ATOM 1507 C CA . ASN A 1 195 ? -1.526 -1.530 13.654 1.00 57.94 195 ASN A CA 1
ATOM 1508 C C . ASN A 1 195 ? -2.718 -1.877 12.736 1.00 57.94 195 ASN A C 1
ATOM 1510 O O . ASN A 1 195 ? -3.784 -1.288 12.888 1.00 57.94 195 ASN A O 1
ATOM 1514 N N . GLY A 1 196 ? -2.550 -2.772 11.752 1.00 57.72 196 GLY A N 1
ATOM 1515 C CA . GLY A 1 196 ? -3.647 -3.308 10.935 1.00 57.72 196 GLY A CA 1
ATOM 1516 C C . GLY A 1 196 ? -4.335 -2.311 9.991 1.00 57.72 196 GLY A C 1
ATOM 1517 O O . GLY A 1 196 ? -5.456 -2.567 9.560 1.00 57.72 196 GLY A O 1
ATOM 1518 N N . CYS A 1 197 ? -3.705 -1.169 9.671 1.00 67.12 197 CYS A N 1
ATOM 1519 C CA . CYS A 1 197 ? -4.330 -0.078 8.901 1.00 67.12 197 CYS A CA 1
ATOM 1520 C C . CYS A 1 197 ? -3.886 0.022 7.433 1.00 67.12 197 CYS A C 1
ATOM 1522 O O . CYS A 1 197 ? -3.876 1.097 6.840 1.00 67.12 197 CYS A O 1
ATOM 1524 N N . SER A 1 198 ? -3.488 -1.093 6.832 1.00 69.75 198 SER A N 1
ATOM 1525 C CA . SER A 1 198 ? -3.057 -1.164 5.429 1.00 69.75 198 SER A CA 1
ATOM 1526 C C . SER A 1 198 ? -3.889 -2.171 4.626 1.00 69.75 198 SER A C 1
ATOM 1528 O O . SER A 1 198 ? -3.430 -2.671 3.597 1.00 69.75 198 SER A O 1
ATOM 1530 N N . GLU A 1 199 ? -5.098 -2.476 5.100 1.00 70.88 199 GLU A N 1
ATOM 1531 C CA . GLU A 1 199 ? -5.983 -3.483 4.517 1.00 70.88 199 GLU A CA 1
ATOM 1532 C C . GLU A 1 199 ? -6.775 -2.921 3.329 1.00 70.88 199 GLU A C 1
ATOM 1534 O O . GLU A 1 199 ? -7.059 -1.721 3.304 1.00 70.88 199 GLU A O 1
ATOM 1539 N N . PRO A 1 200 ? -7.145 -3.754 2.340 1.00 73.12 200 PRO A N 1
ATOM 1540 C CA . PRO A 1 200 ? -8.009 -3.327 1.245 1.00 73.12 200 PRO A CA 1
ATOM 1541 C C . PRO A 1 200 ? -9.385 -2.898 1.771 1.00 73.12 200 PRO A C 1
ATOM 1543 O O . PRO A 1 200 ? -10.009 -3.600 2.565 1.00 73.12 200 PRO A O 1
ATOM 1546 N N . MET A 1 201 ? -9.883 -1.755 1.300 1.00 72.25 201 MET A N 1
ATOM 1547 C CA . MET A 1 201 ? -11.163 -1.169 1.726 1.00 72.25 201 MET A CA 1
ATOM 1548 C C . MET A 1 201 ? -12.381 -1.768 1.017 1.00 72.25 201 MET A C 1
ATOM 1550 O O . MET A 1 201 ? -13.505 -1.320 1.232 1.00 72.25 201 MET A O 1
ATOM 1554 N N . GLY A 1 202 ? -12.176 -2.822 0.228 1.00 60.44 202 GLY A N 1
ATOM 1555 C CA . GLY A 1 202 ? -13.254 -3.662 -0.277 1.00 60.44 202 GLY A CA 1
ATOM 1556 C C . GLY A 1 202 ? -13.822 -3.216 -1.618 1.00 60.44 202 GLY A C 1
ATOM 1557 O O . GLY A 1 202 ? -14.909 -3.668 -1.976 1.00 60.44 202 GLY A O 1
ATOM 1558 N N . LEU A 1 203 ? -13.084 -2.407 -2.386 1.00 62.03 203 LEU A N 1
ATOM 1559 C CA . LEU A 1 203 ? -13.441 -2.102 -3.775 1.00 62.03 203 LEU A CA 1
ATOM 1560 C C . LEU A 1 203 ? -13.413 -3.370 -4.635 1.00 62.03 203 LEU A C 1
ATOM 1562 O O . LEU A 1 203 ? -14.324 -3.611 -5.417 1.00 62.03 203 LEU A O 1
ATOM 1566 N N . ARG A 1 204 ? -12.427 -4.253 -4.431 1.00 55.69 204 ARG A N 1
ATOM 1567 C CA . ARG A 1 204 ? -12.397 -5.580 -5.076 1.00 55.69 204 ARG A CA 1
ATOM 1568 C C . ARG A 1 204 ? -13.456 -6.544 -4.549 1.00 55.69 204 ARG A C 1
ATOM 1570 O O . ARG A 1 204 ? -13.864 -7.447 -5.273 1.00 55.69 204 ARG A O 1
ATOM 1577 N N . SER A 1 205 ? -13.880 -6.362 -3.302 1.00 47.53 205 SER A N 1
ATOM 1578 C CA . SER A 1 205 ? -14.856 -7.217 -2.616 1.00 47.53 205 SER A CA 1
ATOM 1579 C C . SER A 1 205 ? -16.308 -6.792 -2.865 1.00 47.53 205 SER A C 1
ATOM 1581 O O . SER A 1 205 ? -17.206 -7.416 -2.307 1.00 47.53 205 SER A O 1
ATOM 1583 N N . ARG A 1 206 ? -16.541 -5.738 -3.670 1.00 54.06 206 ARG A N 1
ATOM 1584 C CA . ARG A 1 206 ? -17.858 -5.117 -3.926 1.00 54.06 206 ARG A CA 1
ATOM 1585 C C . ARG A 1 206 ? -18.587 -4.650 -2.660 1.00 54.06 206 ARG A C 1
ATOM 1587 O O . ARG A 1 206 ? -19.811 -4.585 -2.625 1.00 54.06 206 ARG A O 1
ATOM 1594 N N . LEU A 1 207 ? -17.837 -4.326 -1.604 1.00 43.22 207 LEU A N 1
ATOM 1595 C CA . LEU A 1 207 ? -18.391 -3.767 -0.363 1.00 43.22 207 LEU A CA 1
ATOM 1596 C C . LEU A 1 207 ? -18.734 -2.271 -0.507 1.00 43.22 207 LEU A C 1
ATOM 1598 O O . LEU A 1 207 ? -19.373 -1.700 0.372 1.00 43.22 207 LEU A O 1
ATOM 1602 N N . ILE A 1 208 ? -18.332 -1.650 -1.621 1.00 51.69 208 ILE A N 1
ATOM 1603 C CA . ILE A 1 208 ? -18.709 -0.297 -2.040 1.00 51.69 208 ILE A CA 1
ATOM 1604 C C . ILE A 1 208 ? -19.549 -0.434 -3.320 1.00 51.69 208 ILE A C 1
ATOM 1606 O O . ILE A 1 208 ? -19.177 -1.183 -4.216 1.00 51.69 208 ILE A O 1
ATOM 1610 N N . SER A 1 209 ? -20.706 0.236 -3.374 1.00 47.81 209 SER A N 1
ATOM 1611 C CA . SER A 1 209 ? -21.728 0.053 -4.417 1.00 47.81 209 SER A CA 1
ATOM 1612 C C . SER A 1 209 ? -21.252 0.476 -5.815 1.00 47.81 209 SER A C 1
ATOM 1614 O O . SER A 1 209 ? -20.979 1.652 -6.056 1.00 47.81 209 SER A O 1
ATOM 1616 N N . ASP A 1 210 ? -21.275 -0.465 -6.760 1.00 57.28 210 ASP A N 1
ATOM 1617 C CA . ASP A 1 210 ? -20.856 -0.286 -8.155 1.00 57.28 210 ASP A CA 1
ATOM 1618 C C . ASP A 1 210 ? -21.990 0.283 -9.028 1.00 57.28 210 ASP A C 1
ATOM 1620 O O . ASP A 1 210 ? -22.626 -0.440 -9.792 1.00 57.28 210 ASP A O 1
ATOM 1624 N N . SER A 1 211 ? -22.270 1.587 -8.956 1.00 50.66 211 SER A N 1
ATOM 1625 C CA . SER A 1 211 ? -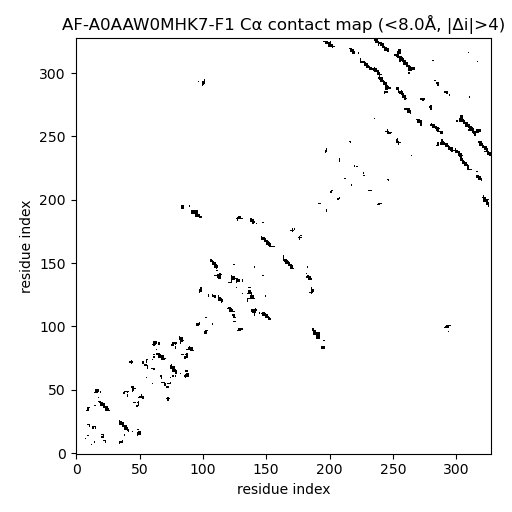23.235 2.211 -9.883 1.00 50.66 211 SER A CA 1
ATOM 1626 C C . SER A 1 211 ? -22.622 2.646 -11.227 1.00 50.66 211 SER A C 1
ATOM 1628 O O . SER A 1 211 ? -23.352 3.109 -12.099 1.00 50.66 211 SER A O 1
ATOM 1630 N N . GLN A 1 212 ? -21.301 2.504 -11.428 1.00 43.84 212 GLN A N 1
ATOM 1631 C CA . GLN A 1 212 ? -20.589 3.073 -12.592 1.00 43.84 212 GLN A CA 1
ATOM 1632 C C . GLN A 1 212 ? -19.563 2.143 -13.275 1.00 43.84 212 GLN A C 1
ATOM 1634 O O . GLN A 1 212 ? -18.794 2.601 -14.120 1.00 43.84 212 GLN A O 1
ATOM 1639 N N . ILE A 1 213 ? -19.524 0.847 -12.951 1.00 50.38 213 ILE A N 1
ATOM 1640 C CA . ILE A 1 213 ? -18.514 -0.083 -13.488 1.00 50.38 213 ILE A CA 1
ATOM 1641 C C . ILE A 1 213 ? -19.156 -0.983 -14.554 1.00 50.38 213 ILE A C 1
ATOM 1643 O O . ILE A 1 213 ? -19.718 -2.024 -14.232 1.00 50.38 213 ILE A O 1
ATOM 1647 N N . SER A 1 214 ? -19.105 -0.585 -15.834 1.00 45.56 214 SER A N 1
ATOM 1648 C CA . SER A 1 214 ? -19.668 -1.402 -16.930 1.00 45.56 214 SER A CA 1
ATOM 1649 C C . SER A 1 214 ? -18.705 -2.466 -17.479 1.00 45.56 214 SER A C 1
ATOM 1651 O O . SER A 1 214 ? -19.124 -3.342 -18.230 1.00 45.56 214 SER A O 1
ATOM 1653 N N . THR A 1 215 ? -17.426 -2.449 -17.088 1.00 53.31 215 THR A N 1
ATOM 1654 C CA . THR A 1 215 ? -16.411 -3.453 -17.459 1.00 53.31 215 THR A CA 1
ATOM 1655 C C . THR A 1 215 ? -15.376 -3.583 -16.336 1.00 53.31 215 THR A C 1
ATOM 1657 O O . THR A 1 215 ? -15.397 -2.807 -15.391 1.00 53.31 215 THR A O 1
ATOM 1660 N N . ASN A 1 216 ? -14.457 -4.552 -16.394 1.00 68.81 216 ASN A N 1
ATOM 1661 C CA . ASN A 1 216 ? -13.460 -4.836 -15.343 1.00 68.81 216 ASN A CA 1
ATOM 1662 C C . ASN A 1 216 ? -12.538 -3.654 -14.935 1.00 68.81 216 ASN A C 1
ATOM 1664 O O . ASN A 1 216 ? -11.637 -3.862 -14.123 1.00 68.81 216 ASN A O 1
ATOM 1668 N N . ALA A 1 217 ? -12.707 -2.456 -15.501 1.00 75.38 217 ALA A N 1
ATOM 1669 C CA . ALA A 1 217 ? -12.023 -1.216 -15.160 1.00 75.38 217 ALA A CA 1
ATOM 1670 C C . ALA A 1 217 ? -12.958 -0.007 -15.342 1.00 75.38 217 ALA A C 1
ATOM 1672 O O . ALA A 1 217 ? -13.935 -0.067 -16.086 1.00 75.38 217 ALA A O 1
ATOM 1673 N N . TRP A 1 218 ? -12.633 1.109 -14.693 1.00 86.69 218 TRP A N 1
ATOM 1674 C CA . TRP A 1 218 ? -13.230 2.402 -15.011 1.00 86.69 218 TRP A CA 1
ATOM 1675 C C . TRP A 1 218 ? -12.455 3.053 -16.153 1.00 86.69 218 TRP A C 1
ATOM 1677 O O . TRP A 1 218 ? -11.227 3.141 -16.087 1.00 86.69 218 TRP A O 1
ATOM 1687 N N . THR A 1 219 ? -13.169 3.545 -17.162 1.00 85.81 219 THR A N 1
ATOM 1688 C CA . THR A 1 219 ? -12.606 4.329 -18.263 1.00 85.81 219 THR A CA 1
ATOM 1689 C C . THR A 1 219 ? -13.341 5.657 -18.346 1.00 85.81 219 THR A C 1
ATOM 1691 O O . THR A 1 219 ? -14.571 5.681 -18.390 1.00 85.81 219 THR A O 1
ATOM 1694 N N . ALA A 1 220 ? -12.599 6.765 -18.352 1.00 86.19 220 ALA A N 1
ATOM 1695 C CA . ALA A 1 220 ? -13.201 8.089 -18.443 1.00 86.19 220 ALA A CA 1
ATOM 1696 C C . ALA A 1 220 ? -13.831 8.319 -19.827 1.00 86.19 220 ALA A C 1
ATOM 1698 O O . ALA A 1 220 ? -13.335 7.829 -20.846 1.00 86.19 220 ALA A O 1
ATOM 1699 N N . ALA A 1 221 ? -14.918 9.092 -19.862 1.00 83.50 221 ALA A N 1
ATOM 1700 C CA . ALA A 1 221 ? -15.571 9.467 -21.114 1.00 83.50 221 ALA A CA 1
ATOM 1701 C C . ALA A 1 221 ? -14.741 10.493 -21.908 1.00 83.50 221 ALA A C 1
ATOM 1703 O O . ALA A 1 221 ? -14.672 10.409 -23.133 1.00 83.50 221 ALA A O 1
ATOM 1704 N N . GLY A 1 222 ? -14.103 11.439 -21.208 1.00 85.38 222 GLY A N 1
ATOM 1705 C CA . GLY A 1 222 ? -13.171 12.414 -21.778 1.00 85.38 222 GLY A CA 1
ATOM 1706 C C . GLY A 1 222 ? -11.704 12.013 -21.596 1.00 85.38 222 GLY A C 1
ATOM 1707 O O . GLY A 1 222 ? -11.376 11.140 -20.794 1.00 85.38 222 GLY A O 1
ATOM 1708 N N . THR A 1 223 ? -10.808 12.675 -22.328 1.00 88.19 223 THR A N 1
ATOM 1709 C CA . THR A 1 223 ? -9.346 12.484 -22.247 1.00 88.19 223 THR A CA 1
ATOM 1710 C C . THR A 1 223 ? -8.642 13.783 -21.861 1.00 88.19 223 THR A C 1
ATOM 1712 O O . THR A 1 223 ? -7.685 14.202 -22.505 1.00 88.19 223 THR A O 1
ATOM 1715 N N . ASP A 1 224 ? -9.157 14.458 -20.842 1.00 92.75 224 ASP A N 1
ATOM 1716 C CA . ASP A 1 224 ? -8.614 15.703 -20.302 1.00 92.75 224 ASP A CA 1
ATOM 1717 C C . ASP A 1 224 ? -8.284 15.550 -18.806 1.00 92.75 224 ASP A C 1
ATOM 1719 O O . ASP A 1 224 ? -8.612 14.547 -18.172 1.00 92.75 224 ASP A O 1
ATOM 1723 N N . GLN A 1 225 ? -7.612 16.544 -18.228 1.00 92.38 225 GLN A N 1
ATOM 1724 C CA . GLN A 1 225 ? -7.183 16.511 -16.823 1.00 92.38 225 GLN A CA 1
ATOM 1725 C C . GLN A 1 225 ? -8.300 16.854 -15.817 1.00 92.38 225 GLN A C 1
ATOM 1727 O O . GLN A 1 225 ? -8.046 16.876 -14.614 1.00 92.38 225 GLN A O 1
ATOM 1732 N N . ASN A 1 226 ? -9.534 17.105 -16.272 1.00 91.69 226 ASN A N 1
ATOM 1733 C CA . ASN A 1 226 ? -10.681 17.378 -15.399 1.00 91.69 226 ASN A CA 1
ATOM 1734 C C . ASN A 1 226 ? -11.470 16.108 -15.052 1.00 91.69 226 ASN A C 1
ATOM 1736 O O . ASN A 1 226 ? -12.459 16.172 -14.318 1.00 91.69 226 ASN A O 1
ATOM 1740 N N . GLN A 1 227 ? -11.042 14.953 -15.563 1.00 93.25 227 GLN A N 1
ATOM 1741 C CA . GLN A 1 227 ? -11.653 13.668 -15.253 1.00 93.25 227 GLN A CA 1
ATOM 1742 C C . GLN A 1 227 ? -11.331 13.243 -13.815 1.00 93.25 227 GLN A C 1
ATOM 1744 O O . GLN A 1 227 ? -10.242 13.485 -13.292 1.00 93.25 227 GLN A O 1
ATOM 1749 N N . TRP A 1 228 ? -12.276 12.568 -13.165 1.00 93.12 228 TRP A N 1
ATOM 1750 C CA . TRP A 1 228 ? -12.071 11.990 -11.841 1.00 93.12 228 TRP A CA 1
ATOM 1751 C C . TRP A 1 228 ? -12.970 10.779 -11.622 1.00 93.12 228 TRP A C 1
ATOM 1753 O O . TRP A 1 228 ? -14.075 10.703 -12.154 1.00 93.12 228 TRP A O 1
ATOM 1763 N N . ILE A 1 229 ? -12.502 9.857 -10.783 1.00 90.31 229 ILE A N 1
ATOM 1764 C CA . ILE A 1 229 ? -13.329 8.800 -10.197 1.00 90.31 229 ILE A CA 1
ATOM 1765 C C . ILE A 1 229 ? -13.430 9.035 -8.694 1.00 90.31 229 ILE A C 1
ATOM 1767 O O . ILE A 1 229 ? -12.424 9.325 -8.046 1.00 90.31 229 ILE A O 1
ATOM 1771 N N . GLN A 1 230 ? -14.644 8.952 -8.149 1.00 91.00 230 GLN A N 1
ATOM 1772 C CA . GLN A 1 230 ? -14.929 9.183 -6.734 1.00 91.00 230 GLN A CA 1
ATOM 1773 C C . GLN A 1 230 ? -15.315 7.882 -6.041 1.00 91.00 230 GLN A C 1
ATOM 1775 O O . GLN A 1 230 ? -16.074 7.085 -6.581 1.00 91.00 230 GLN A O 1
ATOM 1780 N N . VAL A 1 231 ? -14.850 7.726 -4.807 1.00 89.38 231 VAL A N 1
ATOM 1781 C CA . VAL A 1 231 ? -15.247 6.648 -3.905 1.00 89.38 231 VAL A CA 1
ATOM 1782 C C . VAL A 1 231 ? -15.837 7.270 -2.638 1.00 89.38 231 VAL A C 1
ATOM 1784 O O . VAL A 1 231 ? -15.188 8.109 -2.009 1.00 89.38 231 VAL A O 1
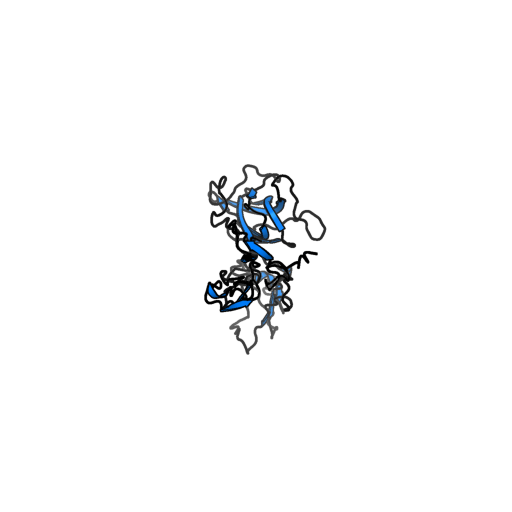ATOM 1787 N N . ASP A 1 232 ? -17.064 6.876 -2.279 1.00 88.06 232 ASP A N 1
ATOM 1788 C CA . ASP A 1 232 ? -17.652 7.122 -0.953 1.00 88.06 232 ASP A CA 1
ATOM 1789 C C . ASP A 1 232 ? -17.395 5.893 -0.076 1.00 88.06 232 ASP A C 1
ATOM 1791 O O . ASP A 1 232 ? -17.813 4.784 -0.401 1.00 88.06 232 ASP A O 1
ATOM 1795 N N . LEU A 1 233 ? -16.690 6.091 1.034 1.00 84.69 233 LEU A N 1
ATOM 1796 C CA . LEU A 1 233 ? -16.341 5.040 1.987 1.00 84.69 233 LEU A CA 1
ATOM 1797 C C . LEU A 1 233 ? -17.470 4.737 2.989 1.00 84.69 233 LEU A C 1
ATOM 1799 O O . LEU A 1 233 ? -17.296 3.887 3.866 1.00 84.69 233 LEU A O 1
ATOM 1803 N N . GLY A 1 234 ? -18.591 5.462 2.918 1.00 83.62 234 GLY A N 1
ATOM 1804 C CA . GLY A 1 234 ? -19.751 5.362 3.810 1.00 83.62 234 GLY A CA 1
ATOM 1805 C C . GLY A 1 234 ? -19.559 6.066 5.158 1.00 83.62 234 GLY A C 1
ATOM 1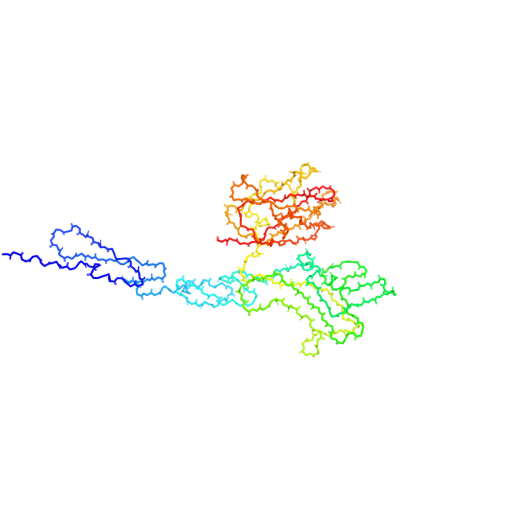806 O O . GLY A 1 234 ? -20.485 6.694 5.666 1.00 83.62 234 GLY A O 1
ATOM 1807 N N . ALA A 1 235 ? -18.344 6.031 5.704 1.00 84.38 235 ALA A N 1
ATOM 1808 C CA . ALA A 1 235 ? -17.942 6.700 6.940 1.00 84.38 235 ALA A CA 1
ATOM 1809 C C . ALA A 1 235 ? -16.541 7.312 6.798 1.00 84.38 235 ALA A C 1
ATOM 1811 O O . ALA A 1 235 ? -15.803 6.981 5.868 1.00 84.38 235 ALA A O 1
ATOM 1812 N N . SER A 1 236 ? -16.169 8.200 7.724 1.00 88.62 236 SER A N 1
ATOM 1813 C CA . SER A 1 236 ? -14.796 8.708 7.799 1.00 88.62 236 SER A CA 1
ATOM 1814 C C . SER A 1 236 ? -13.849 7.558 8.143 1.00 88.62 236 SER A C 1
ATOM 1816 O O . SER A 1 236 ? -14.068 6.840 9.117 1.00 88.62 236 SER A O 1
ATOM 1818 N N . LYS A 1 237 ? -12.817 7.353 7.324 1.00 86.94 237 LYS A N 1
ATOM 1819 C CA . LYS A 1 237 ? -11.821 6.291 7.493 1.00 86.94 237 LYS A CA 1
ATOM 1820 C C . LYS A 1 237 ? -10.412 6.853 7.388 1.00 86.94 237 LYS A C 1
ATOM 1822 O O . LYS A 1 237 ? -10.180 7.906 6.786 1.00 86.94 237 LYS A O 1
ATOM 1827 N N . LYS A 1 238 ? -9.458 6.102 7.937 1.00 86.81 238 LYS A N 1
ATOM 1828 C CA . LYS A 1 238 ? -8.032 6.370 7.778 1.00 86.81 238 LYS A CA 1
ATOM 1829 C C . LYS A 1 238 ? -7.513 5.627 6.551 1.00 86.81 238 LYS A C 1
ATOM 1831 O O . LYS A 1 238 ? -7.463 4.400 6.549 1.00 86.81 238 LYS A O 1
ATOM 1836 N N . LEU A 1 239 ? -7.096 6.365 5.528 1.00 88.69 239 LEU A N 1
ATOM 1837 C CA . LEU A 1 239 ? -6.474 5.830 4.321 1.00 88.69 239 LEU A CA 1
ATOM 1838 C C . LEU A 1 239 ? -4.952 5.959 4.396 1.00 88.69 239 LEU A C 1
ATOM 1840 O O . LEU A 1 239 ? -4.409 7.043 4.607 1.00 88.69 239 LEU A O 1
ATOM 1844 N N . THR A 1 240 ? -4.255 4.853 4.170 1.00 86.00 240 THR A N 1
ATOM 1845 C CA . THR A 1 240 ? -2.787 4.758 4.203 1.00 86.00 240 THR A CA 1
ATOM 1846 C C . THR A 1 240 ? -2.175 4.598 2.816 1.00 86.00 240 THR A C 1
ATOM 1848 O O . THR A 1 240 ? -0.974 4.815 2.635 1.00 86.00 240 THR A O 1
ATOM 1851 N N . GLY A 1 241 ? -2.979 4.270 1.805 1.00 87.44 241 GLY A N 1
ATOM 1852 C CA . GLY A 1 241 ? -2.503 4.226 0.432 1.00 87.44 241 GLY A CA 1
ATOM 1853 C C . GLY A 1 241 ? -3.564 3.856 -0.589 1.00 87.44 241 GLY A C 1
ATOM 1854 O O . GLY A 1 241 ? -4.743 3.684 -0.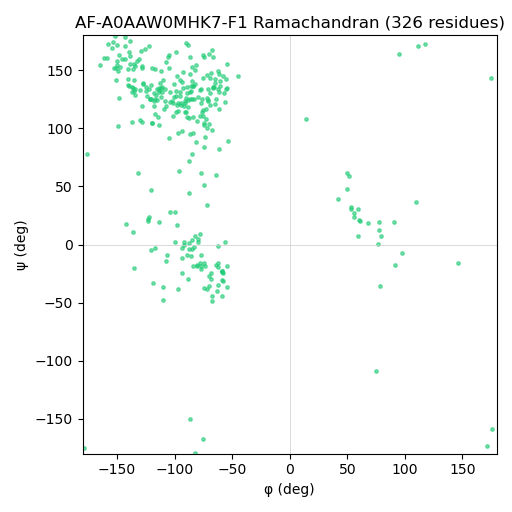286 1.00 87.44 241 GLY A O 1
ATOM 1855 N N . ILE A 1 242 ? -3.102 3.713 -1.824 1.00 89.19 242 ILE A N 1
ATOM 1856 C CA . ILE A 1 242 ? -3.897 3.336 -2.985 1.00 89.19 242 ILE A CA 1
ATOM 1857 C C . ILE A 1 242 ? -3.094 2.387 -3.871 1.00 89.19 242 ILE A C 1
ATOM 1859 O O . ILE A 1 242 ? -1.879 2.530 -4.030 1.00 89.19 242 ILE A O 1
ATOM 1863 N N . ILE A 1 243 ? -3.773 1.406 -4.448 1.00 87.69 243 ILE A N 1
ATOM 1864 C CA . ILE A 1 243 ? -3.244 0.515 -5.472 1.00 87.69 243 ILE A CA 1
ATOM 1865 C C . ILE A 1 243 ? -3.965 0.830 -6.779 1.00 87.69 243 ILE A C 1
ATOM 1867 O O . ILE A 1 243 ? -5.191 0.796 -6.820 1.00 87.69 243 ILE A O 1
ATOM 1871 N N . THR A 1 244 ? -3.213 1.093 -7.845 1.00 91.75 244 THR A N 1
ATOM 1872 C CA . THR A 1 244 ? -3.741 1.326 -9.193 1.00 91.75 244 THR A CA 1
ATOM 1873 C C . THR A 1 244 ? -3.253 0.255 -10.161 1.00 91.75 244 THR A C 1
ATOM 1875 O O . THR A 1 244 ? -2.181 -0.332 -9.997 1.00 91.75 244 THR A O 1
ATOM 1878 N N . GLN A 1 245 ? -4.039 -0.031 -11.187 1.00 90.06 245 GLN A N 1
ATOM 1879 C CA . GLN A 1 245 ? -3.708 -0.980 -12.243 1.00 90.06 245 GLN A CA 1
ATOM 1880 C C . GLN A 1 245 ? -4.407 -0.537 -13.530 1.00 90.06 245 GLN A C 1
ATOM 1882 O O . GLN A 1 245 ? -5.538 -0.064 -13.483 1.00 90.06 245 GLN A O 1
ATOM 1887 N N . GLY A 1 246 ? -3.753 -0.680 -14.681 1.00 89.56 246 GLY A N 1
ATOM 1888 C CA . GLY A 1 246 ? -4.399 -0.418 -15.969 1.00 89.56 246 GLY A CA 1
ATOM 1889 C C . GLY A 1 246 ? -5.356 -1.523 -16.398 1.00 89.56 246 GLY A C 1
ATOM 1890 O O . GLY A 1 246 ? -5.665 -2.432 -15.627 1.00 89.56 246 GLY A O 1
ATOM 1891 N N . ALA A 1 247 ? -5.788 -1.494 -17.653 1.00 86.75 247 ALA A N 1
ATOM 1892 C CA . ALA A 1 247 ? -6.565 -2.567 -18.261 1.00 86.75 247 ALA A CA 1
ATOM 1893 C C . ALA A 1 247 ? -6.189 -2.769 -19.733 1.00 86.75 247 ALA A C 1
ATOM 1895 O O . ALA A 1 247 ? -5.409 -2.017 -20.321 1.00 86.75 247 ALA A O 1
ATOM 1896 N N . LYS A 1 248 ? -6.716 -3.844 -20.314 1.00 83.38 248 LYS A N 1
ATOM 1897 C CA . LYS A 1 248 ? -6.628 -4.108 -21.746 1.00 83.38 248 LYS A CA 1
ATOM 1898 C C . LYS A 1 248 ? -8.043 -4.133 -22.290 1.00 83.38 248 LYS A C 1
ATOM 1900 O O . LYS A 1 248 ? -8.827 -4.972 -21.855 1.00 83.38 248 LYS A O 1
ATOM 1905 N N . ASP A 1 249 ? -8.332 -3.236 -23.219 1.00 72.69 249 ASP A N 1
ATOM 1906 C CA . ASP A 1 249 ? -9.640 -3.120 -23.855 1.00 72.69 249 ASP A CA 1
ATOM 1907 C C . ASP A 1 249 ? -9.495 -3.308 -25.369 1.00 72.69 249 ASP A C 1
ATOM 1909 O O . ASP A 1 249 ? -8.632 -2.688 -25.989 1.00 72.69 249 ASP A O 1
ATOM 1913 N N . PHE A 1 250 ? -10.254 -4.246 -25.944 1.00 72.31 250 PHE A N 1
ATOM 1914 C CA . PHE A 1 250 ? -10.180 -4.664 -27.358 1.00 72.31 250 PHE A CA 1
ATOM 1915 C C . PHE A 1 250 ? -8.758 -4.817 -27.933 1.00 72.31 250 PHE A C 1
ATOM 1917 O O . PHE A 1 250 ? -8.478 -4.451 -29.069 1.00 72.31 250 PHE A O 1
ATOM 1924 N N . GLY A 1 251 ? -7.819 -5.357 -27.151 1.00 76.81 251 GLY A N 1
ATOM 1925 C CA . GLY A 1 251 ? -6.432 -5.531 -27.601 1.00 76.81 251 GLY A CA 1
ATOM 1926 C C . GLY A 1 251 ? -5.500 -4.360 -27.279 1.00 76.81 251 GLY A C 1
ATOM 1927 O O . GLY A 1 251 ? -4.288 -4.568 -27.223 1.00 76.81 251 GLY A O 1
ATOM 1928 N N . HIS A 1 252 ? -6.039 -3.182 -26.968 1.00 83.94 252 HIS A N 1
ATOM 1929 C CA . HIS A 1 252 ? -5.280 -1.980 -26.647 1.00 83.94 252 HIS A CA 1
ATOM 1930 C C . HIS A 1 252 ? -4.976 -1.886 -25.150 1.00 83.94 252 HIS A C 1
ATOM 1932 O O . HIS A 1 252 ? -5.847 -2.031 -24.293 1.00 83.94 252 HIS A O 1
ATOM 1938 N N . ILE A 1 253 ? -3.707 -1.642 -24.834 1.00 87.69 253 ILE A N 1
ATOM 1939 C CA . ILE A 1 253 ? -3.203 -1.476 -23.468 1.00 87.69 253 ILE A CA 1
ATOM 1940 C C . ILE A 1 253 ? -3.447 -0.027 -23.034 1.00 87.69 253 ILE A C 1
ATOM 1942 O O . ILE A 1 253 ? -3.010 0.905 -23.711 1.00 87.69 253 ILE A O 1
ATOM 1946 N N . GLN A 1 254 ? -4.130 0.158 -21.905 1.00 91.69 254 GLN A N 1
ATOM 1947 C CA . GLN A 1 254 ? -4.517 1.474 -21.398 1.00 91.69 254 GLN A CA 1
ATOM 1948 C C . GLN A 1 254 ? -4.266 1.568 -19.894 1.00 91.69 254 GLN A C 1
ATOM 1950 O O . GLN A 1 254 ? -4.591 0.643 -19.143 1.00 91.69 254 GLN A O 1
ATOM 1955 N N . PHE A 1 255 ? -3.670 2.670 -19.450 1.00 93.38 255 PHE A N 1
ATOM 1956 C CA . PHE A 1 255 ? -3.352 2.887 -18.041 1.00 93.38 255 PHE A CA 1
ATOM 1957 C C . PHE A 1 255 ? -3.023 4.350 -17.752 1.00 93.38 255 PHE A C 1
ATOM 1959 O O . PHE A 1 255 ? -2.551 5.080 -18.619 1.00 93.38 255 PHE A O 1
ATOM 1966 N N . VAL A 1 256 ? -3.229 4.765 -16.505 1.00 95.56 256 VAL A N 1
ATOM 1967 C CA . VAL A 1 256 ? -2.844 6.095 -16.011 1.00 95.56 256 VAL A CA 1
ATOM 1968 C C . VAL A 1 256 ? -1.394 6.065 -15.522 1.00 95.56 256 VAL A C 1
ATOM 1970 O O . VAL A 1 256 ? -1.049 5.237 -14.677 1.00 95.56 256 VAL A O 1
ATOM 1973 N N . THR A 1 257 ? -0.553 6.961 -16.042 1.00 94.69 257 THR A N 1
ATOM 1974 C CA . THR A 1 257 ? 0.892 7.064 -15.753 1.00 94.69 257 THR A CA 1
ATOM 1975 C C . THR A 1 257 ? 1.193 8.045 -14.627 1.00 94.69 257 THR A C 1
ATOM 1977 O O . THR A 1 257 ? 2.195 7.883 -13.931 1.00 94.69 257 THR A O 1
ATOM 1980 N N . ALA A 1 258 ? 0.317 9.022 -14.386 1.00 96.44 258 ALA A N 1
ATOM 1981 C CA . ALA A 1 258 ? 0.389 9.915 -13.236 1.00 96.44 258 ALA A CA 1
ATOM 1982 C C . ALA A 1 258 ? -1.005 10.366 -12.798 1.00 96.44 258 ALA A C 1
ATOM 1984 O O . ALA A 1 258 ? -1.909 10.507 -13.619 1.00 96.44 258 ALA A O 1
ATOM 1985 N N . PHE A 1 259 ? -1.187 10.622 -11.505 1.00 97.38 259 PHE A N 1
ATOM 1986 C CA . PHE A 1 259 ? -2.461 11.102 -10.969 1.00 97.38 259 PHE A CA 1
ATOM 1987 C C . PHE A 1 259 ? -2.274 11.983 -9.734 1.00 97.38 259 PHE A C 1
ATOM 1989 O O . PHE A 1 259 ? -1.267 11.904 -9.032 1.00 97.38 259 PHE A O 1
ATOM 1996 N N . LYS A 1 260 ? -3.276 12.809 -9.453 1.00 97.50 260 LYS A N 1
ATOM 1997 C CA . LYS A 1 260 ? -3.449 13.526 -8.189 1.00 97.50 260 LYS A CA 1
ATOM 1998 C C . LYS A 1 260 ? -4.567 12.870 -7.382 1.00 97.50 260 LYS A C 1
ATOM 2000 O O . LYS A 1 260 ? -5.396 12.132 -7.916 1.00 97.50 260 LYS A O 1
ATOM 2005 N N . VAL A 1 261 ? -4.594 13.148 -6.085 1.00 97.56 261 VAL A N 1
ATOM 2006 C CA . VAL A 1 261 ? -5.646 12.676 -5.178 1.00 97.56 261 VAL A CA 1
ATOM 2007 C C . VAL A 1 261 ? -6.257 13.877 -4.479 1.00 97.56 261 VAL A C 1
ATOM 2009 O O . VAL A 1 261 ? -5.524 14.718 -3.954 1.00 97.56 261 VAL A O 1
ATOM 2012 N N . SER A 1 262 ? -7.586 13.947 -4.448 1.00 96.88 262 SER A N 1
ATOM 2013 C CA . SER A 1 262 ? -8.313 14.868 -3.576 1.00 96.88 262 SER A CA 1
ATOM 2014 C C . SER A 1 262 ? -9.224 14.109 -2.620 1.00 96.88 262 SER A C 1
ATOM 2016 O O . SER A 1 262 ? -9.658 12.996 -2.905 1.00 96.88 262 SER A O 1
ATOM 2018 N N . TYR A 1 263 ? -9.482 14.686 -1.453 1.00 97.00 263 TYR A N 1
ATOM 2019 C CA . TYR A 1 263 ? -10.261 14.056 -0.393 1.00 97.00 263 TYR A CA 1
ATOM 2020 C C . TYR A 1 263 ? -11.204 15.059 0.271 1.00 97.00 263 TYR A C 1
ATOM 2022 O O . TYR A 1 263 ? -10.974 16.270 0.228 1.00 97.00 263 TYR A O 1
ATOM 2030 N N . SER A 1 264 ? -12.284 14.546 0.860 1.00 96.81 264 SER A N 1
ATOM 2031 C CA . SER A 1 264 ? -13.333 15.347 1.488 1.00 96.81 264 SER A CA 1
ATOM 2032 C C . SER A 1 264 ? -14.018 14.601 2.638 1.00 96.81 264 SER A C 1
ATOM 2034 O O . SER A 1 264 ? -14.113 13.370 2.649 1.00 96.81 264 SER A O 1
ATOM 2036 N N . GLN A 1 265 ? -14.524 15.360 3.610 1.00 95.00 265 GLN A N 1
ATOM 2037 C CA . GLN A 1 265 ? -15.383 14.850 4.684 1.00 95.00 265 GLN A CA 1
ATOM 2038 C C . GLN A 1 265 ? -16.870 14.875 4.303 1.00 95.00 265 GLN A C 1
ATOM 2040 O O . GLN A 1 265 ? -17.636 14.026 4.748 1.00 95.00 265 GLN A O 1
ATOM 2045 N N . ASN A 1 266 ? -17.276 15.823 3.455 1.00 93.12 266 ASN A N 1
ATOM 2046 C CA . ASN A 1 266 ? -18.681 16.124 3.163 1.00 93.12 266 ASN A CA 1
ATOM 2047 C C . ASN A 1 266 ? -19.060 15.963 1.678 1.00 93.12 266 ASN A C 1
ATOM 2049 O O . ASN A 1 266 ? -20.224 16.137 1.321 1.00 93.12 266 ASN A O 1
ATOM 2053 N N . GLY A 1 267 ? -18.091 15.667 0.808 1.00 90.44 267 GLY A N 1
ATOM 2054 C CA . GLY A 1 267 ? -18.285 15.511 -0.635 1.00 90.44 267 GLY A CA 1
ATOM 2055 C C . GLY A 1 267 ? -18.447 16.831 -1.402 1.00 90.44 267 GLY A C 1
ATOM 2056 O O . GLY A 1 267 ? -18.610 16.803 -2.623 1.00 90.44 267 GLY A O 1
ATOM 2057 N N . ARG A 1 268 ? -18.385 17.982 -0.719 1.00 92.81 268 ARG A N 1
ATOM 2058 C CA . ARG A 1 268 ? -18.540 19.329 -1.296 1.00 92.81 268 ARG A CA 1
ATOM 2059 C C . ARG A 1 268 ? -17.229 20.103 -1.291 1.00 92.81 268 ARG A C 1
ATOM 2061 O O . ARG A 1 268 ? -16.840 20.628 -2.329 1.00 92.81 268 ARG A O 1
ATOM 2068 N N . ASP A 1 269 ? -16.535 20.099 -0.159 1.00 95.62 269 ASP A N 1
ATOM 2069 C CA . ASP A 1 269 ? -15.268 20.799 0.023 1.00 95.62 269 ASP A CA 1
ATOM 2070 C C . ASP A 1 269 ? -14.118 19.817 -0.156 1.00 95.62 269 ASP A C 1
ATOM 2072 O O . ASP A 1 269 ? -14.027 18.814 0.557 1.00 95.62 269 ASP A O 1
ATOM 2076 N N . TRP A 1 270 ? -13.249 20.085 -1.126 1.00 96.69 270 TRP A N 1
ATOM 2077 C CA . TRP A 1 270 ? -12.197 19.160 -1.535 1.00 96.69 270 TRP A CA 1
ATOM 2078 C C . TRP A 1 270 ? -10.820 19.740 -1.256 1.00 96.69 270 TRP A C 1
ATOM 2080 O O . TRP A 1 270 ? -10.523 20.880 -1.606 1.00 96.69 270 TRP A O 1
ATOM 2090 N N . SER A 1 271 ? -9.951 18.926 -0.666 1.00 96.50 271 SER A N 1
ATOM 2091 C CA . SER A 1 271 ? -8.533 19.239 -0.491 1.00 96.50 271 SER A CA 1
ATOM 2092 C C . SER A 1 271 ? -7.686 18.315 -1.354 1.00 96.50 271 SER A C 1
ATOM 2094 O O . SER A 1 271 ? -7.925 17.110 -1.401 1.00 96.50 271 SER A O 1
ATOM 2096 N N . LEU A 1 272 ? -6.695 18.872 -2.051 1.00 96.81 272 LEU A N 1
ATOM 2097 C CA . LEU A 1 272 ? -5.694 18.096 -2.784 1.00 96.81 272 LEU A CA 1
ATOM 2098 C C . LEU A 1 272 ? -4.593 17.637 -1.834 1.00 96.81 272 LEU A C 1
ATOM 2100 O O . LEU A 1 272 ? -4.121 18.418 -1.007 1.00 96.81 272 LEU A O 1
ATOM 2104 N N . VAL A 1 273 ? -4.154 16.388 -1.988 1.00 95.50 273 VAL A N 1
ATOM 2105 C CA . VAL A 1 273 ? -2.987 15.880 -1.262 1.00 95.50 273 VAL A CA 1
ATOM 2106 C C . VAL A 1 273 ? -1.764 16.703 -1.655 1.00 95.50 273 VAL A C 1
ATOM 2108 O O . VAL A 1 273 ? -1.510 16.922 -2.842 1.00 95.50 273 VAL A O 1
ATOM 2111 N N . LYS A 1 274 ? -1.012 17.161 -0.654 1.00 93.19 274 LYS A N 1
ATOM 2112 C CA . LYS A 1 274 ? 0.186 17.981 -0.837 1.00 93.19 274 LYS A CA 1
ATOM 2113 C C . LYS A 1 274 ? 1.457 17.170 -0.612 1.00 93.19 274 LYS A C 1
ATOM 2115 O O . LYS A 1 274 ? 1.451 16.175 0.109 1.00 93.19 274 LYS A O 1
ATOM 2120 N N . ASP A 1 275 ? 2.539 17.572 -1.264 1.00 88.75 275 ASP A N 1
ATOM 2121 C CA . ASP A 1 275 ? 3.871 17.039 -1.011 1.00 88.75 275 ASP A CA 1
ATOM 2122 C C . ASP A 1 275 ? 4.534 17.721 0.202 1.00 88.75 275 ASP A C 1
ATOM 2124 O O . ASP A 1 275 ? 3.964 18.608 0.838 1.00 88.75 275 ASP A O 1
ATOM 2128 N N . GLN A 1 276 ? 5.769 17.323 0.521 1.00 85.75 276 GLN A N 1
ATOM 2129 C CA . GLN A 1 276 ? 6.538 17.894 1.638 1.00 85.75 276 GLN A CA 1
ATOM 2130 C C . GLN A 1 276 ? 6.838 19.396 1.478 1.00 85.75 276 GLN A C 1
ATOM 2132 O O . GLN A 1 276 ? 7.225 20.046 2.444 1.00 85.75 276 GLN A O 1
ATOM 2137 N N . ARG A 1 277 ? 6.682 19.949 0.269 1.00 90.12 277 ARG A N 1
ATOM 2138 C CA . ARG A 1 277 ? 6.898 21.365 -0.056 1.00 90.12 277 ARG A CA 1
ATOM 2139 C C . ARG A 1 277 ? 5.583 22.152 -0.105 1.00 90.12 277 ARG A C 1
ATOM 2141 O O . ARG A 1 277 ? 5.610 23.337 -0.422 1.00 90.12 277 ARG A O 1
ATOM 2148 N N . GLY A 1 278 ? 4.444 21.515 0.180 1.00 89.94 278 GLY A N 1
ATOM 2149 C CA . GLY A 1 278 ? 3.118 22.131 0.119 1.00 89.94 278 GLY A CA 1
ATOM 2150 C C . GLY A 1 278 ? 2.531 22.248 -1.294 1.00 89.94 278 GLY A C 1
ATOM 2151 O O . GLY A 1 278 ? 1.474 22.857 -1.463 1.00 89.94 278 GLY A O 1
ATOM 2152 N N . GLN A 1 279 ? 3.173 21.669 -2.311 1.00 93.19 279 GLN A N 1
ATOM 2153 C CA . GLN A 1 279 ? 2.668 21.652 -3.688 1.00 93.19 279 GLN A CA 1
ATOM 2154 C C . GLN A 1 279 ? 1.725 20.468 -3.906 1.00 93.19 279 GLN A C 1
ATOM 2156 O O . GLN A 1 279 ? 1.736 19.511 -3.136 1.00 93.19 279 GLN A O 1
ATOM 2161 N N . ASP A 1 280 ? 0.893 20.513 -4.949 1.00 94.75 280 ASP A N 1
ATOM 2162 C CA . ASP A 1 280 ? 0.033 19.379 -5.303 1.00 94.75 280 ASP A CA 1
ATOM 2163 C C . ASP A 1 280 ? 0.865 18.117 -5.531 1.00 94.75 280 ASP A C 1
ATOM 2165 O O . ASP A 1 280 ? 1.730 18.069 -6.409 1.00 94.75 280 ASP A O 1
ATOM 2169 N N . LYS A 1 281 ? 0.568 17.061 -4.774 1.00 94.38 281 LYS A N 1
ATOM 2170 C CA . LYS A 1 281 ? 1.269 15.794 -4.916 1.00 94.38 281 LYS A CA 1
ATOM 2171 C C . LYS A 1 281 ? 0.832 15.097 -6.200 1.00 94.38 281 LYS A C 1
ATOM 2173 O O . LYS A 1 281 ? -0.314 14.665 -6.326 1.00 94.38 281 LYS A O 1
ATOM 2178 N N . ILE A 1 282 ? 1.781 14.925 -7.115 1.00 95.19 282 ILE A N 1
ATOM 2179 C CA . ILE A 1 282 ? 1.631 14.045 -8.275 1.00 95.19 282 ILE A CA 1
ATOM 2180 C C . ILE A 1 282 ? 2.177 12.667 -7.898 1.00 95.19 282 ILE A C 1
ATOM 2182 O O . ILE A 1 282 ? 3.346 12.512 -7.533 1.00 95.19 282 ILE A O 1
ATOM 2186 N N . PHE A 1 283 ? 1.308 11.665 -7.953 1.00 94.62 283 PHE A N 1
ATOM 2187 C CA . PHE A 1 283 ? 1.648 10.268 -7.741 1.00 94.62 283 PHE A CA 1
ATOM 2188 C C . PHE A 1 283 ? 2.039 9.623 -9.066 1.00 94.62 283 PHE A C 1
ATOM 2190 O O . PHE A 1 283 ? 1.358 9.796 -10.078 1.00 94.62 283 PHE A O 1
ATOM 2197 N N . ALA A 1 284 ? 3.118 8.842 -9.042 1.00 92.88 284 ALA A N 1
ATOM 2198 C CA . ALA A 1 284 ? 3.491 8.004 -10.169 1.00 92.88 284 ALA A CA 1
ATOM 2199 C C . ALA A 1 284 ? 2.497 6.839 -10.290 1.00 92.88 284 ALA A C 1
ATOM 2201 O O . ALA A 1 284 ? 2.298 6.066 -9.344 1.00 92.88 284 ALA A O 1
ATOM 2202 N N . GLY A 1 285 ? 1.877 6.732 -11.457 1.00 91.75 285 GLY A N 1
ATOM 2203 C CA . GLY A 1 285 ? 0.940 5.685 -11.830 1.00 91.75 285 GLY A CA 1
ATOM 2204 C C . GLY A 1 285 ? 1.631 4.452 -12.405 1.00 91.75 285 GLY A C 1
ATOM 2205 O O . GLY A 1 285 ? 2.750 4.087 -12.033 1.00 91.75 285 GLY A O 1
ATOM 2206 N N . ASN A 1 286 ? 0.913 3.771 -13.286 1.00 92.81 286 ASN A N 1
ATOM 2207 C CA . ASN A 1 286 ? 1.305 2.504 -13.877 1.00 92.81 286 ASN A CA 1
ATOM 2208 C C . ASN A 1 286 ? 2.204 2.704 -15.107 1.00 92.81 286 ASN A C 1
ATOM 2210 O O . ASN A 1 286 ? 2.114 3.706 -15.809 1.00 92.81 286 ASN A O 1
ATOM 2214 N N . THR A 1 287 ? 3.052 1.714 -15.377 1.00 88.44 287 THR A N 1
ATOM 2215 C CA . THR A 1 287 ? 3.895 1.628 -16.585 1.00 88.44 287 THR A CA 1
ATOM 2216 C C . THR A 1 287 ? 3.397 0.574 -17.576 1.00 88.44 287 THR A C 1
ATOM 2218 O O . THR A 1 287 ? 3.910 0.474 -18.685 1.00 88.44 287 THR A O 1
ATOM 2221 N N . ASP A 1 288 ? 2.422 -0.236 -17.161 1.00 86.06 288 ASP A N 1
ATOM 2222 C CA . ASP A 1 288 ? 1.761 -1.264 -17.958 1.00 86.06 288 ASP A CA 1
ATOM 2223 C C . ASP A 1 288 ? 0.319 -1.485 -17.447 1.00 86.06 288 ASP A C 1
ATOM 2225 O O . ASP A 1 288 ? -0.138 -0.847 -16.495 1.00 86.06 288 ASP A O 1
ATOM 2229 N N . ASN A 1 289 ? -0.428 -2.390 -18.079 1.00 83.06 289 ASN A N 1
ATOM 2230 C CA . ASN A 1 289 ? -1.827 -2.656 -17.740 1.00 83.06 289 ASN A CA 1
ATOM 2231 C C . ASN A 1 289 ? -2.065 -3.736 -16.668 1.00 83.06 289 ASN A C 1
ATOM 2233 O O . ASN A 1 289 ? -3.209 -3.939 -16.263 1.00 83.06 289 ASN A O 1
ATOM 2237 N N . ASN A 1 290 ? -1.042 -4.473 -16.246 1.00 80.69 290 ASN A N 1
ATOM 2238 C CA . ASN A 1 290 ? -1.184 -5.704 -15.466 1.00 80.69 290 ASN A CA 1
ATOM 2239 C C . ASN A 1 290 ? -0.524 -5.630 -14.089 1.00 80.69 290 ASN A C 1
ATOM 2241 O O . ASN A 1 290 ? -1.023 -6.236 -13.142 1.00 80.69 290 ASN A O 1
ATOM 2245 N N . VAL A 1 291 ? 0.581 -4.914 -13.945 1.00 80.38 291 VAL A N 1
ATOM 2246 C CA . VAL A 1 291 ? 1.296 -4.779 -12.684 1.00 80.38 291 VAL A CA 1
ATOM 2247 C C . VAL A 1 291 ? 0.585 -3.741 -11.825 1.00 80.38 291 VAL A C 1
ATOM 2249 O O . VAL A 1 291 ? 0.302 -2.616 -12.241 1.00 80.38 291 VAL A O 1
ATOM 2252 N N . HIS A 1 292 ? 0.269 -4.147 -10.599 1.00 82.94 292 HIS A N 1
ATOM 2253 C CA . HIS A 1 292 ? -0.280 -3.254 -9.591 1.00 82.94 292 HIS A CA 1
ATOM 2254 C C . HIS A 1 292 ? 0.775 -2.219 -9.208 1.00 82.94 292 HIS A C 1
ATOM 2256 O O . HIS A 1 292 ? 1.915 -2.585 -8.939 1.00 82.94 292 HIS A O 1
ATOM 2262 N N . LYS A 1 293 ? 0.386 -0.951 -9.120 1.00 84.75 293 LYS A N 1
ATOM 2263 C CA . LYS A 1 293 ? 1.215 0.129 -8.600 1.00 84.75 293 LYS A CA 1
ATOM 2264 C C . LYS A 1 293 ? 0.667 0.564 -7.252 1.00 84.75 293 LYS A C 1
ATOM 2266 O O . LYS A 1 293 ? -0.457 1.046 -7.175 1.00 84.75 293 LYS A O 1
ATOM 2271 N N . LYS A 1 294 ? 1.449 0.394 -6.186 1.00 83.44 294 LYS A N 1
ATOM 2272 C CA . LYS A 1 294 ? 1.074 0.850 -4.838 1.00 83.44 294 LYS A CA 1
ATOM 2273 C C . LYS A 1 294 ? 1.678 2.227 -4.561 1.00 83.44 294 LYS A C 1
ATOM 2275 O O . LYS A 1 294 ? 2.874 2.415 -4.745 1.00 83.44 294 LYS A O 1
ATOM 2280 N N . ASN A 1 295 ? 0.867 3.160 -4.077 1.00 86.19 295 ASN A N 1
ATOM 2281 C CA . ASN A 1 295 ? 1.286 4.469 -3.586 1.00 86.19 295 ASN A CA 1
ATOM 2282 C C . ASN A 1 295 ? 0.839 4.627 -2.128 1.00 86.19 295 ASN A C 1
ATOM 2284 O O . ASN A 1 295 ? -0.297 4.299 -1.788 1.00 86.19 295 ASN A O 1
ATOM 2288 N N . ARG A 1 296 ? 1.737 5.104 -1.262 1.00 83.94 296 ARG A N 1
ATOM 2289 C CA . ARG A 1 296 ? 1.435 5.399 0.147 1.00 83.94 296 ARG A CA 1
ATOM 2290 C C . ARG A 1 296 ? 1.034 6.860 0.311 1.00 83.94 296 ARG A C 1
ATOM 2292 O O . ARG A 1 296 ? 1.529 7.725 -0.412 1.00 83.94 296 ARG A O 1
ATOM 2299 N N . PHE A 1 297 ? 0.163 7.115 1.279 1.00 86.75 297 PHE A N 1
ATOM 2300 C CA . PHE A 1 297 ? -0.163 8.461 1.728 1.00 86.75 297 PHE A CA 1
ATOM 2301 C C . PHE A 1 297 ? 0.668 8.787 2.965 1.00 86.75 297 PHE A C 1
ATOM 2303 O O . PHE A 1 297 ? 0.528 8.147 4.007 1.00 86.75 297 PHE A O 1
ATOM 2310 N N . GLU A 1 298 ? 1.555 9.769 2.828 1.00 82.00 298 GLU A N 1
ATOM 2311 C CA . GLU A 1 298 ? 2.408 10.259 3.906 1.00 82.00 298 GLU A CA 1
ATOM 2312 C C . GLU A 1 298 ? 2.258 11.789 3.992 1.00 82.00 298 GLU A C 1
ATOM 2314 O O . GLU A 1 298 ? 2.781 12.489 3.120 1.00 82.00 298 GLU A O 1
ATOM 2319 N N . PRO A 1 299 ? 1.535 12.318 5.003 1.00 83.44 299 PRO A N 1
ATOM 2320 C CA . PRO A 1 299 ? 0.819 11.597 6.067 1.00 83.44 299 PRO A CA 1
ATOM 2321 C C . PRO A 1 299 ? -0.435 10.844 5.572 1.00 83.44 299 PRO A C 1
ATOM 2323 O O . PRO A 1 299 ? -0.943 11.100 4.481 1.00 83.44 299 PRO A O 1
ATOM 2326 N N . ALA A 1 300 ? -0.943 9.915 6.394 1.00 86.62 300 ALA A N 1
ATOM 2327 C CA . ALA A 1 300 ? -2.196 9.204 6.121 1.00 86.62 300 ALA A CA 1
ATOM 2328 C C . ALA A 1 300 ? -3.384 10.180 6.039 1.00 86.62 300 ALA A C 1
ATOM 2330 O O . ALA A 1 300 ? -3.426 11.178 6.760 1.00 86.62 300 ALA A O 1
ATOM 2331 N N . LEU A 1 301 ? -4.361 9.872 5.185 1.00 91.00 301 LEU A N 1
ATOM 2332 C CA . LEU A 1 301 ? -5.534 10.719 4.965 1.00 91.00 301 LEU A CA 1
ATOM 2333 C C . LEU A 1 301 ? -6.685 10.283 5.868 1.00 91.00 301 LEU A C 1
ATOM 2335 O O . LEU A 1 301 ? -6.949 9.092 6.010 1.00 91.00 301 LEU A O 1
ATOM 2339 N N . PHE A 1 302 ? -7.415 11.248 6.417 1.00 91.62 302 PHE A N 1
ATOM 2340 C CA . PHE A 1 302 ? -8.656 11.009 7.152 1.00 91.62 302 PHE A CA 1
ATOM 2341 C C . PHE A 1 302 ? -9.793 11.633 6.358 1.00 91.62 302 PHE A C 1
ATOM 2343 O O . PHE A 1 302 ? -9.848 12.856 6.215 1.00 91.62 302 PHE A O 1
ATOM 2350 N N . CYS A 1 303 ? -10.651 10.799 5.775 1.00 93.00 303 CYS A N 1
ATOM 2351 C CA . CYS A 1 303 ? -11.723 11.255 4.895 1.00 93.00 303 CYS A CA 1
ATOM 2352 C C . CYS A 1 303 ? -12.821 10.204 4.734 1.00 93.00 303 CYS A C 1
ATOM 2354 O O . CYS A 1 303 ? -12.599 9.017 4.970 1.00 93.00 303 CYS A O 1
ATOM 2356 N N . ARG A 1 304 ? -13.999 10.654 4.295 1.00 91.94 304 ARG A N 1
ATOM 2357 C CA . ARG A 1 304 ? -15.085 9.780 3.834 1.00 91.94 304 ARG A CA 1
ATOM 2358 C C . ARG A 1 304 ? -15.086 9.639 2.314 1.00 91.94 304 ARG A C 1
ATOM 2360 O O . ARG A 1 304 ? -15.355 8.560 1.798 1.00 9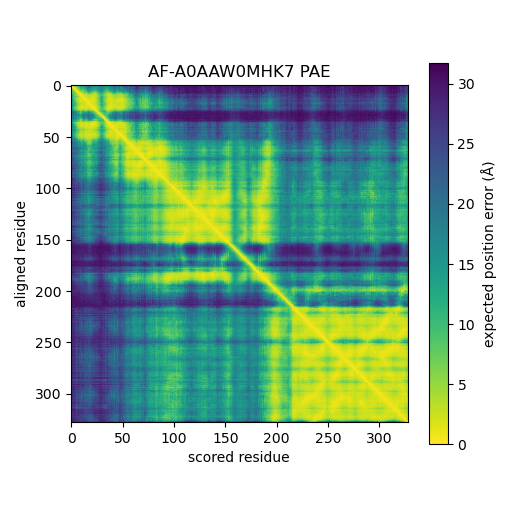1.94 304 ARG A O 1
ATOM 2367 N N . PHE A 1 305 ? -14.789 10.721 1.601 1.00 93.56 305 PHE A N 1
ATOM 2368 C CA . PHE A 1 305 ? -14.783 10.748 0.145 1.00 93.56 305 PHE A CA 1
ATOM 2369 C C . PHE A 1 305 ? -13.369 10.950 -0.374 1.00 93.56 305 PHE A C 1
ATOM 2371 O O . PHE A 1 305 ? -12.621 11.788 0.134 1.00 93.56 305 PHE A O 1
ATOM 2378 N N . ILE A 1 306 ? -13.031 10.229 -1.436 1.00 95.44 306 ILE A N 1
ATOM 2379 C CA . ILE A 1 306 ? -11.758 10.369 -2.137 1.00 95.44 306 ILE A CA 1
ATOM 2380 C C . ILE A 1 306 ? -11.995 10.386 -3.643 1.00 95.44 306 ILE A C 1
ATOM 2382 O O . ILE A 1 306 ? -12.851 9.666 -4.157 1.00 95.44 306 ILE A O 1
ATOM 2386 N N . ARG A 1 307 ? -11.234 11.221 -4.348 1.00 95.00 307 ARG A N 1
ATOM 2387 C CA . ARG A 1 307 ? -11.179 11.283 -5.805 1.00 95.00 307 ARG A CA 1
ATOM 2388 C C . ARG A 1 307 ? -9.769 11.010 -6.290 1.00 95.00 307 ARG A C 1
ATOM 2390 O O . ARG A 1 307 ? -8.799 11.549 -5.757 1.00 95.00 307 ARG A O 1
ATOM 2397 N N . VAL A 1 308 ? -9.678 10.211 -7.344 1.00 95.81 308 VAL A N 1
ATOM 2398 C CA . VAL A 1 308 ? -8.453 10.027 -8.125 1.00 95.81 308 VAL A CA 1
ATOM 2399 C C . VAL A 1 308 ? -8.601 10.839 -9.402 1.00 95.81 308 VAL A C 1
ATOM 2401 O O . VAL A 1 308 ? -9.575 10.658 -10.131 1.00 95.81 308 VAL A O 1
ATOM 2404 N N . LEU A 1 309 ? -7.649 11.739 -9.645 1.00 96.12 309 LEU A N 1
ATOM 2405 C CA . LEU A 1 309 ? -7.638 12.674 -10.766 1.00 96.12 309 LEU A CA 1
ATOM 2406 C C . LEU A 1 309 ? -6.471 12.314 -11.694 1.00 96.12 309 LEU A C 1
ATOM 2408 O O . LEU A 1 309 ? -5.318 12.593 -11.351 1.00 96.12 309 LEU A O 1
ATOM 2412 N N . PRO A 1 310 ? -6.726 11.655 -12.830 1.00 96.50 310 PRO A N 1
ATOM 2413 C CA . PRO A 1 310 ? -5.701 11.344 -13.818 1.00 96.50 310 PRO A CA 1
ATOM 2414 C C . PRO A 1 310 ? -4.996 12.615 -14.300 1.00 96.50 310 PRO A C 1
ATOM 2416 O O . PRO A 1 310 ? -5.633 13.603 -14.652 1.00 96.50 310 PRO A O 1
ATOM 2419 N N . TRP A 1 311 ? -3.666 12.590 -14.289 1.00 96.38 311 TRP A N 1
ATOM 2420 C CA . TRP A 1 311 ? -2.817 13.715 -14.683 1.00 96.38 311 TRP A CA 1
ATOM 2421 C C . TRP A 1 311 ? -2.090 13.444 -16.002 1.00 96.38 311 TRP A C 1
ATOM 2423 O O . TRP A 1 311 ? -1.944 14.351 -16.817 1.00 96.38 311 TRP A O 1
ATOM 2433 N N . ASP A 1 312 ? -1.675 12.192 -16.206 1.00 96.88 312 ASP A N 1
ATOM 2434 C CA . ASP A 1 312 ? -1.048 11.693 -17.430 1.00 96.88 312 ASP A CA 1
ATOM 2435 C C . ASP A 1 312 ? -1.428 10.214 -17.653 1.00 96.88 312 ASP A C 1
ATOM 2437 O O . ASP A 1 312 ? -1.747 9.502 -16.688 1.00 96.88 312 ASP A O 1
ATOM 2441 N N . TRP A 1 313 ? -1.449 9.743 -18.904 1.00 96.12 313 TRP A N 1
ATOM 2442 C CA . TRP A 1 313 ? -1.913 8.393 -19.255 1.00 96.12 313 TRP A CA 1
ATOM 2443 C C . TRP A 1 313 ? -1.388 7.878 -20.602 1.00 96.12 313 TRP A C 1
ATOM 2445 O O . TRP A 1 313 ? -1.021 8.630 -21.499 1.00 96.12 313 TRP A O 1
ATOM 2455 N N . HIS A 1 314 ? -1.430 6.554 -20.771 1.00 94.12 314 HIS A N 1
ATOM 2456 C CA . HIS A 1 314 ? -1.173 5.865 -22.032 1.00 94.12 314 HIS A CA 1
ATOM 2457 C C . HIS A 1 314 ? -2.485 5.384 -22.667 1.00 94.12 314 HIS A C 1
ATOM 2459 O O . HIS A 1 314 ? -3.219 4.580 -22.083 1.00 94.12 314 HIS A O 1
ATOM 2465 N N . GLY A 1 315 ? -2.760 5.821 -23.898 1.00 91.56 315 GLY A N 1
ATOM 2466 C CA . GLY A 1 315 ? -3.989 5.482 -24.617 1.00 91.56 315 GLY A CA 1
ATOM 2467 C C . GLY A 1 315 ? -5.187 6.261 -24.072 1.00 91.56 315 GLY A C 1
ATOM 2468 O O . GLY A 1 315 ? -5.282 7.466 -24.285 1.00 91.56 315 GLY A O 1
ATOM 2469 N N . ARG A 1 316 ? -6.102 5.581 -23.373 1.00 90.12 316 ARG A N 1
ATOM 2470 C CA . ARG A 1 316 ? -7.239 6.211 -22.681 1.00 90.12 316 ARG A CA 1
ATOM 2471 C C . ARG A 1 316 ? -7.035 6.189 -21.172 1.00 90.12 316 ARG A C 1
ATOM 2473 O O . ARG A 1 316 ? -6.317 5.342 -20.641 1.00 90.12 316 ARG A O 1
ATOM 2480 N N . ILE A 1 317 ? -7.717 7.104 -20.490 1.00 91.12 317 ILE A N 1
ATOM 2481 C CA . ILE A 1 317 ? -7.775 7.148 -19.033 1.00 91.12 317 ILE A CA 1
ATOM 2482 C C . ILE A 1 317 ? -8.553 5.925 -18.547 1.00 91.12 317 ILE A C 1
ATOM 2484 O O . ILE A 1 317 ? -9.782 5.931 -18.549 1.00 91.12 317 ILE A O 1
ATOM 2488 N N . THR A 1 318 ? -7.823 4.890 -18.135 1.00 89.38 318 THR A N 1
ATOM 2489 C CA . THR A 1 318 ? -8.395 3.626 -17.665 1.00 89.38 318 THR A CA 1
ATOM 2490 C C . THR A 1 318 ? -7.709 3.179 -16.378 1.00 89.38 318 THR A C 1
ATOM 2492 O O . THR A 1 318 ? -6.478 3.119 -16.304 1.00 89.38 318 THR A O 1
ATOM 2495 N N . LEU A 1 319 ? -8.508 2.870 -15.354 1.00 88.25 319 LEU A N 1
ATOM 2496 C CA . LEU A 1 319 ? -8.054 2.526 -14.009 1.00 88.25 319 LEU A CA 1
ATOM 2497 C C . LEU A 1 319 ? -8.865 1.382 -13.396 1.00 88.25 319 LEU A C 1
ATOM 2499 O O . LEU A 1 319 ? -10.092 1.374 -13.386 1.00 88.25 319 LEU A O 1
ATOM 2503 N N . ARG A 1 320 ? -8.142 0.462 -12.770 1.00 89.31 320 ARG A N 1
ATOM 2504 C CA . ARG A 1 320 ? -8.604 -0.408 -11.690 1.00 89.31 320 ARG A CA 1
ATOM 2505 C C . ARG A 1 320 ? -7.943 0.073 -10.413 1.00 89.31 320 ARG A C 1
ATOM 2507 O O . ARG A 1 320 ? -6.736 0.324 -10.413 1.00 89.31 320 ARG A O 1
ATOM 2514 N N . LEU A 1 321 ? -8.708 0.199 -9.337 1.00 88.62 321 LEU A N 1
ATOM 2515 C CA . LEU A 1 321 ? -8.195 0.762 -8.095 1.00 88.62 321 LEU A CA 1
ATOM 2516 C C . LEU A 1 321 ? -8.643 -0.034 -6.867 1.00 88.62 321 LEU A C 1
ATOM 2518 O O . LEU A 1 321 ? -9.695 -0.664 -6.869 1.00 88.62 321 LEU A O 1
ATOM 2522 N N . GLU A 1 322 ? -7.815 -0.009 -5.830 1.00 86.56 322 GLU A N 1
ATOM 2523 C CA . GLU A 1 322 ? -8.127 -0.498 -4.487 1.00 86.56 322 GLU A CA 1
ATOM 2524 C C . GLU A 1 322 ? -7.525 0.476 -3.472 1.00 86.56 322 GLU A C 1
ATOM 2526 O O . GLU A 1 322 ? -6.392 0.933 -3.639 1.00 86.56 322 GLU A O 1
ATOM 2531 N N . LEU A 1 323 ? -8.274 0.805 -2.426 1.00 87.38 323 LEU A N 1
ATOM 2532 C CA . LEU A 1 323 ? -7.828 1.714 -1.374 1.00 87.38 323 LEU A CA 1
ATOM 2533 C C . LEU A 1 323 ? -7.322 0.900 -0.192 1.00 87.38 323 LEU A C 1
ATOM 2535 O O . LEU A 1 323 ? -7.856 -0.165 0.101 1.00 87.38 323 LEU A O 1
ATOM 2539 N N . LEU A 1 324 ? -6.300 1.408 0.490 1.00 83.81 324 LEU A N 1
ATOM 2540 C CA . LEU A 1 324 ? -5.725 0.777 1.671 1.00 83.81 324 LEU A CA 1
ATOM 2541 C C . LEU A 1 324 ? -5.984 1.645 2.898 1.00 83.81 324 LEU A C 1
ATOM 2543 O O . LEU A 1 324 ? -5.775 2.860 2.844 1.00 83.81 324 LEU A O 1
ATOM 2547 N N . GLY A 1 325 ? -6.417 1.038 3.999 1.00 83.44 325 GLY A N 1
ATOM 2548 C CA . GLY A 1 325 ? -6.747 1.778 5.211 1.00 83.44 325 GLY A CA 1
ATOM 2549 C C . GLY A 1 325 ? -7.321 0.927 6.338 1.00 83.44 325 GLY A C 1
ATOM 2550 O O . GLY A 1 325 ? -7.144 -0.290 6.379 1.00 83.44 325 GLY A O 1
ATOM 2551 N N . CYS A 1 326 ? -8.017 1.591 7.256 1.00 79.12 326 CYS A N 1
ATOM 2552 C CA . CYS A 1 326 ? -8.823 0.981 8.308 1.00 79.12 326 CYS A CA 1
ATOM 2553 C C . CYS A 1 326 ? -10.003 1.883 8.694 1.00 79.12 326 CYS A C 1
ATOM 2555 O O . CYS A 1 326 ? -9.954 3.108 8.540 1.00 79.12 326 CYS A O 1
ATOM 2557 N N . SER A 1 327 ? -11.061 1.263 9.220 1.00 73.38 327 SER A N 1
ATOM 2558 C CA . SER A 1 327 ? -12.057 1.982 10.017 1.00 73.38 327 SER A CA 1
ATOM 2559 C C . SER A 1 327 ? -11.399 2.385 11.338 1.00 73.38 327 SER A C 1
ATOM 2561 O O . SER A 1 327 ? -10.749 1.545 11.963 1.00 73.38 327 SER A O 1
ATOM 2563 N N . GLN A 1 328 ? -11.526 3.655 11.714 1.00 58.12 328 GLN A N 1
ATOM 2564 C CA . GLN A 1 328 ? -11.297 4.091 13.090 1.00 58.12 328 GLN A CA 1
ATOM 2565 C C . GLN A 1 328 ? -12.607 4.027 13.856 1.00 58.12 328 GLN A C 1
ATOM 2567 O O . GLN A 1 328 ? -13.658 4.240 13.209 1.00 58.12 328 GLN A O 1
#

Organism: NCBI:txid88201

Radius of gyration: 29.41 Å; Cα contacts (8 Å, |Δi|>4): 704; chains: 1; bounding box: 83×44×98 Å

pLDDT: mean 79.64, std 15.92, range [26.64, 97.56]

Solvent-accessible surface area (backbone atoms only — not comparable to full-atom values): 18817 Å² total; per-residue (Å²): 133,86,81,80,77,83,73,70,53,78,58,52,72,67,71,29,34,83,86,20,45,64,44,76,48,80,76,94,59,94,81,70,97,71,68,49,69,48,39,51,49,49,98,36,31,35,64,78,35,21,77,37,71,49,60,56,46,78,78,55,63,32,31,86,79,20,49,65,41,69,38,95,64,44,64,44,37,53,43,47,87,59,30,33,42,77,31,16,76,40,73,45,68,39,75,61,17,45,55,30,55,42,49,55,54,91,37,39,46,49,70,51,52,24,66,40,81,95,62,78,40,69,20,40,50,71,31,30,16,36,89,50,72,70,97,75,31,30,18,24,47,28,94,83,57,85,68,43,33,40,36,41,61,56,95,71,96,64,100,57,103,63,77,69,67,65,58,66,51,60,49,39,96,86,65,80,57,86,62,88,88,60,60,68,43,56,40,66,51,68,35,69,59,79,84,50,41,64,37,75,70,26,57,87,72,59,76,46,86,79,89,77,64,91,52,102,42,45,64,58,94,62,92,58,70,86,46,68,51,78,47,71,65,90,45,67,25,41,33,35,30,40,36,38,24,19,38,73,55,97,88,45,68,18,14,33,39,22,28,35,44,34,38,15,79,78,78,77,63,74,46,68,48,50,42,99,85,70,44,81,35,74,43,82,44,30,94,46,35,77,56,48,26,40,47,76,39,81,73,61,43,79,30,20,25,42,33,46,27,48,67,40,58,42,86,48,48,22,42,32,68,39,42,18,15,34,81,116